Protein AF-0000000080735095 (afdb_homodimer)

pLDDT: mean 97.99, std 1.56, range [88.62, 98.88]

Sequence (198 aa):
MATVVIQYPVGHDFDVDYYVNTHMPLAHKLWGPQGLISGQVIKLGGDSPHQIYSIITWDSLASFQKASVSEEAKEIKADVKNFTTATPTYVIGETVAKAMATVVIQYPVGHDFDVDYYVNTHMPLAHKLWGPQGLISGQVIKLGGDSPHQIYSIITWDSLASFQKASVSEEAKEIKADVKNFTTATPTYVIGETVAKA

InterPro domains:
  IPR009799 EthD domain [PF07110] (11-84)
  IPR009799 EthD domain [TIGR02118] (1-97)
  IPR011008 Dime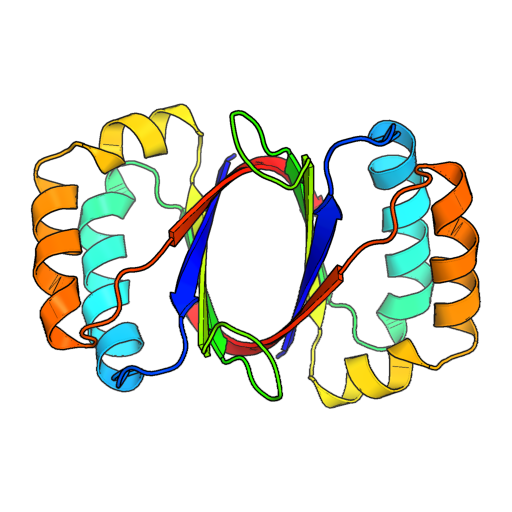ric alpha-beta barrel [SSF54909] (5-96)

Radius of gyration: 16.92 Å; Cα contacts (8 Å, |Δi|>4): 400; chains: 2; bounding box: 31×46×35 Å

Structure (mmCIF, N/CA/C/O backbone):
data_AF-0000000080735095-model_v1
#
loop_
_entity.id
_entity.type
_entity.pdbx_description
1 polymer 'EthD domain-containing protein'
#
loop_
_atom_site.group_PDB
_atom_site.id
_atom_site.type_symbol
_atom_site.label_atom_id
_atom_site.label_alt_id
_atom_site.label_comp_id
_atom_site.label_asym_id
_atom_site.label_entity_id
_atom_site.label_seq_id
_atom_site.pdbx_PDB_ins_code
_atom_site.Cartn_x
_atom_site.Cartn_y
_atom_site.Cartn_z
_atom_site.occupancy
_atom_site.B_iso_or_equiv
_atom_site.auth_seq_id
_atom_site.auth_comp_id
_atom_site.auth_asym_id
_atom_site.auth_atom_id
_atom_site.pdbx_PDB_model_num
ATOM 1 N N . MET A 1 1 ? 11.312 1.347 9.57 1 96.94 1 MET A N 1
ATOM 2 C CA . MET A 1 1 ? 10.594 2.039 8.508 1 96.94 1 MET A CA 1
ATOM 3 C C . MET A 1 1 ? 9.086 1.856 8.656 1 96.94 1 MET A C 1
ATOM 5 O O . MET A 1 1 ? 8.641 0.924 9.328 1 96.94 1 MET A O 1
ATOM 9 N N . ALA A 1 2 ? 8.32 2.879 8.234 1 98.5 2 ALA A N 1
ATOM 10 C CA . ALA A 1 2 ? 6.867 2.803 8.297 1 98.5 2 ALA A CA 1
ATOM 11 C C . ALA A 1 2 ? 6.238 3.143 6.953 1 98.5 2 ALA A C 1
ATOM 13 O O . ALA A 1 2 ? 6.848 3.832 6.133 1 98.5 2 ALA A O 1
ATOM 14 N N . THR A 1 3 ? 5.07 2.574 6.805 1 98.81 3 THR A N 1
ATOM 15 C CA . THR A 1 3 ? 4.289 2.857 5.605 1 98.81 3 THR A CA 1
ATOM 16 C C . THR A 1 3 ? 2.895 3.352 5.977 1 98.81 3 THR A C 1
ATOM 18 O O . THR A 1 3 ? 2.268 2.824 6.898 1 98.81 3 THR A O 1
ATOM 21 N N . VAL A 1 4 ? 2.473 4.367 5.289 1 98.62 4 VAL A N 1
ATOM 22 C CA . VAL A 1 4 ? 1.108 4.875 5.402 1 98.62 4 VAL A CA 1
ATOM 23 C C . VAL A 1 4 ? 0.39 4.73 4.062 1 98.62 4 VAL A C 1
ATOM 25 O O . VAL A 1 4 ? 0.888 5.188 3.033 1 98.62 4 VAL A O 1
ATOM 28 N N . VAL A 1 5 ? -0.73 4.074 4.094 1 98.69 5 VAL A N 1
ATOM 29 C CA . VAL A 1 5 ? -1.604 3.988 2.93 1 98.69 5 VAL A CA 1
ATOM 30 C C . VAL A 1 5 ? -2.789 4.938 3.104 1 98.69 5 VAL A C 1
ATOM 32 O O . VAL A 1 5 ? -3.609 4.758 4.008 1 98.69 5 VAL A O 1
ATOM 3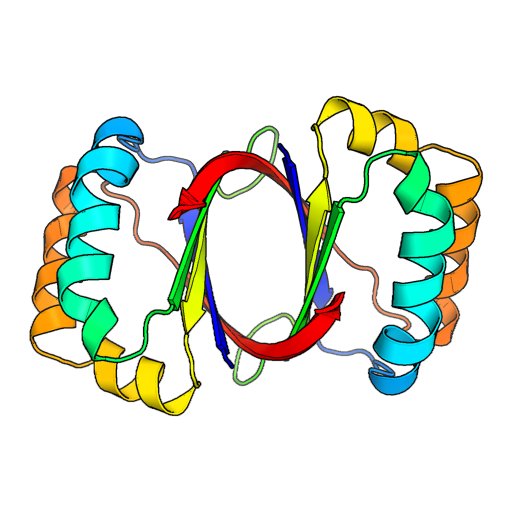5 N N . ILE A 1 6 ? -2.824 5.957 2.27 1 98.69 6 ILE A N 1
ATOM 36 C CA . ILE A 1 6 ? -3.922 6.914 2.26 1 98.69 6 ILE A CA 1
ATOM 37 C C . ILE A 1 6 ? -4.973 6.488 1.237 1 98.69 6 ILE A C 1
ATOM 39 O O . ILE A 1 6 ? -4.66 6.297 0.059 1 98.69 6 ILE A O 1
ATOM 43 N N . GLN A 1 7 ? -6.207 6.371 1.724 1 98.62 7 GLN A N 1
ATOM 44 C CA . GLN A 1 7 ? -7.262 5.801 0.889 1 98.62 7 GLN A CA 1
ATOM 45 C C . GLN A 1 7 ? -8.359 6.824 0.619 1 98.62 7 GLN A C 1
ATOM 47 O O . GLN A 1 7 ? -9 7.312 1.55 1 98.62 7 GLN A O 1
ATOM 52 N N . TYR A 1 8 ? -8.562 7.102 -0.641 1 98.81 8 TYR A N 1
ATOM 53 C CA . TYR A 1 8 ? -9.609 8.039 -1.033 1 98.81 8 TYR A CA 1
ATOM 54 C C . TYR A 1 8 ? -10.82 7.297 -1.593 1 98.81 8 TYR A C 1
ATOM 56 O O . TYR A 1 8 ? -10.703 6.555 -2.57 1 98.81 8 TYR A O 1
ATOM 64 N N . PRO A 1 9 ? -11.984 7.488 -1.029 1 98.44 9 PRO A N 1
ATOM 65 C CA . PRO A 1 9 ? -13.172 6.738 -1.452 1 98.44 9 PRO A CA 1
ATOM 66 C C . PRO A 1 9 ? -13.703 7.195 -2.809 1 98.44 9 PRO A C 1
ATOM 68 O O . PRO A 1 9 ? -13.406 8.305 -3.25 1 98.44 9 PRO A O 1
ATOM 71 N N . VAL A 1 10 ? -14.484 6.32 -3.396 1 97.94 10 VAL A N 1
ATOM 72 C CA . VAL A 1 10 ? -15.242 6.668 -4.598 1 97.94 10 VAL A CA 1
ATOM 73 C C . VAL A 1 10 ? -16.375 7.633 -4.238 1 97.94 10 VAL A C 1
ATOM 75 O O . VAL A 1 10 ? -16.656 7.844 -3.059 1 97.94 10 VAL A O 1
ATOM 78 N N . GLY A 1 11 ? -16.938 8.258 -5.266 1 97.44 11 GLY A N 1
ATOM 79 C CA . GLY A 1 11 ? -18.125 9.07 -5.035 1 97.44 11 GLY A CA 1
ATOM 80 C C . GLY A 1 11 ? -17.844 10.555 -5 1 97.44 11 GLY A C 1
ATOM 81 O O . GLY A 1 11 ? -18.75 11.367 -4.867 1 97.44 11 GLY A O 1
ATOM 82 N N . HIS A 1 12 ? -16.562 10.906 -5.102 1 98 12 HIS A N 1
ATOM 83 C CA . HIS A 1 12 ? -16.125 12.305 -5.117 1 98 12 HIS A CA 1
ATOM 84 C C . HIS A 1 12 ? -15.188 12.578 -6.289 1 98 12 HIS A C 1
ATOM 86 O O . HIS A 1 12 ? -14.5 11.672 -6.766 1 98 12 HIS A O 1
ATOM 92 N N . ASP A 1 13 ? -15.25 13.75 -6.777 1 97.94 13 ASP A N 1
ATOM 93 C CA . ASP A 1 13 ? -14.242 14.125 -7.762 1 97.94 13 ASP A CA 1
ATOM 94 C C . ASP A 1 13 ? -12.836 14.094 -7.152 1 97.94 13 ASP A C 1
ATOM 96 O O . ASP A 1 13 ? -12.672 14.352 -5.957 1 97.94 13 ASP A O 1
ATOM 100 N N . PHE A 1 14 ? -11.891 13.766 -8.008 1 98.62 14 PHE A N 1
ATOM 101 C CA . PHE A 1 14 ? -10.484 13.742 -7.621 1 98.62 14 PHE A CA 1
ATOM 102 C C . PHE A 1 14 ? -9.609 14.273 -8.742 1 98.62 14 PHE A C 1
ATOM 104 O O . PHE A 1 14 ? -9.531 13.68 -9.82 1 98.62 14 PHE A O 1
ATOM 111 N N . ASP A 1 15 ? -8.945 15.367 -8.523 1 98.81 15 ASP A N 1
ATOM 112 C CA . ASP A 1 15 ? -8.039 15.961 -9.5 1 98.81 15 ASP A CA 1
ATOM 113 C C . ASP A 1 15 ? -6.645 15.352 -9.398 1 98.81 15 ASP A C 1
ATOM 115 O O . ASP A 1 15 ? -5.758 15.93 -8.758 1 98.81 15 ASP A O 1
ATOM 119 N N . VAL A 1 16 ? -6.477 14.312 -10.125 1 98.5 16 VAL A N 1
ATOM 120 C CA . VAL A 1 16 ? -5.242 13.539 -10.039 1 98.5 16 VAL A CA 1
ATOM 121 C C . VAL A 1 16 ? -4.062 14.391 -10.5 1 98.5 16 VAL A C 1
ATOM 123 O O . VAL A 1 16 ? -2.971 14.305 -9.93 1 98.5 16 VAL A O 1
ATOM 126 N N . ASP A 1 17 ? -4.266 15.164 -11.523 1 98.62 17 ASP A N 1
ATOM 127 C CA . ASP A 1 17 ? -3.189 16.016 -12.023 1 98.62 17 ASP A CA 1
ATOM 128 C C . ASP A 1 17 ? -2.695 16.969 -10.945 1 98.62 17 ASP A C 1
ATOM 130 O O . ASP A 1 17 ? -1.487 17.109 -10.734 1 98.62 17 ASP A O 1
ATOM 134 N N . TYR A 1 18 ? -3.643 17.625 -10.258 1 98.88 18 TYR A N 1
ATOM 135 C CA . TYR A 1 18 ? -3.27 18.516 -9.164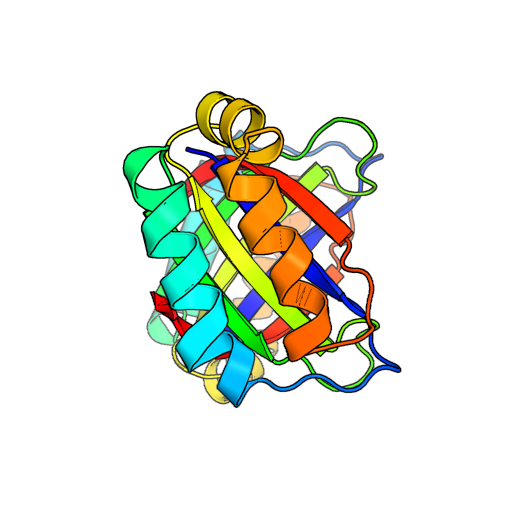 1 98.88 18 TYR A CA 1
ATOM 136 C C . TYR A 1 18 ? -2.564 17.734 -8.055 1 98.88 18 TYR A C 1
ATOM 138 O O . TYR A 1 18 ? -1.566 18.203 -7.5 1 98.88 18 TYR A O 1
ATOM 146 N N . TYR A 1 19 ? -3.078 16.594 -7.727 1 98.88 19 TYR A N 1
ATOM 147 C CA . TYR A 1 19 ? -2.525 15.773 -6.652 1 98.88 19 TYR A CA 1
ATOM 148 C C . TYR A 1 19 ? -1.065 15.438 -6.918 1 98.88 19 TYR A C 1
ATOM 150 O O . TYR A 1 19 ? -0.209 15.617 -6.051 1 98.88 19 TYR A O 1
ATOM 158 N N . VAL A 1 20 ? -0.77 15 -8.133 1 98.62 20 VAL A N 1
ATOM 159 C CA . VAL A 1 20 ? 0.542 14.469 -8.484 1 98.62 20 VAL A CA 1
ATOM 160 C C . VAL A 1 20 ? 1.523 15.625 -8.703 1 98.62 20 VAL A C 1
ATOM 162 O O . VAL A 1 20 ? 2.668 15.562 -8.25 1 98.62 20 VAL A O 1
ATOM 165 N N . ASN A 1 21 ? 1.042 16.625 -9.273 1 98.69 21 ASN A N 1
ATOM 166 C CA . ASN A 1 21 ? 1.978 17.656 -9.727 1 98.69 21 ASN A CA 1
ATOM 167 C C . ASN A 1 21 ? 2.096 18.797 -8.711 1 98.69 21 ASN A C 1
ATOM 169 O O . ASN A 1 21 ? 3.008 19.609 -8.797 1 98.69 21 ASN A O 1
ATOM 173 N N . THR A 1 22 ? 1.22 18.906 -7.727 1 98.81 22 THR A N 1
ATOM 174 C CA . THR A 1 22 ? 1.241 20 -6.77 1 98.81 22 THR A CA 1
ATOM 175 C C . THR A 1 22 ? 1.235 19.469 -5.336 1 98.81 22 THR A C 1
ATOM 177 O O . THR A 1 22 ? 2.125 19.797 -4.547 1 98.81 22 THR A O 1
ATOM 180 N N . HIS A 1 23 ? 0.224 18.641 -4.973 1 98.88 23 HIS A N 1
ATOM 181 C CA . HIS A 1 23 ? 0.06 18.188 -3.598 1 98.88 23 HIS A CA 1
ATOM 182 C C . HIS A 1 23 ? 1.224 17.297 -3.166 1 98.88 23 HIS A C 1
ATOM 184 O O . HIS A 1 23 ? 1.779 17.484 -2.08 1 98.88 23 HIS A O 1
ATOM 190 N N . MET A 1 24 ? 1.561 16.312 -4.012 1 98.62 24 MET A N 1
ATOM 191 C CA . MET A 1 24 ? 2.631 15.375 -3.686 1 98.62 24 MET A CA 1
ATOM 192 C C . MET A 1 24 ? 3.957 16.094 -3.508 1 98.62 24 MET A C 1
ATOM 194 O O . MET A 1 24 ? 4.656 15.898 -2.514 1 98.62 24 MET A O 1
ATOM 198 N N . PRO A 1 25 ? 4.336 17.031 -4.406 1 98.62 25 PRO A N 1
ATOM 199 C CA . PRO A 1 25 ? 5.555 17.812 -4.176 1 98.62 25 PRO A CA 1
ATOM 200 C C . PRO A 1 25 ? 5.477 18.672 -2.914 1 98.62 25 PRO A C 1
ATOM 202 O O . PRO A 1 25 ? 6.48 18.844 -2.215 1 98.62 25 PRO A O 1
ATOM 205 N N . LEU A 1 26 ? 4.324 19.266 -2.568 1 98.75 26 LEU A N 1
ATOM 206 C CA . LEU A 1 26 ? 4.133 20.016 -1.333 1 98.75 26 LEU A CA 1
ATOM 207 C C . LEU A 1 26 ? 4.418 19.141 -0.115 1 98.75 26 LEU A C 1
ATOM 209 O O . LEU A 1 26 ? 5.148 19.562 0.79 1 98.75 26 LEU A O 1
ATOM 213 N N . ALA A 1 27 ? 3.861 17.906 -0.071 1 98.62 27 ALA A N 1
ATOM 214 C CA . ALA A 1 27 ? 4.074 16.969 1.03 1 98.62 27 ALA A CA 1
ATOM 215 C C . ALA A 1 27 ? 5.555 16.641 1.183 1 98.62 27 ALA A C 1
ATOM 217 O O . ALA A 1 27 ? 6.078 16.594 2.299 1 98.62 27 ALA A O 1
ATOM 218 N N . HIS A 1 28 ? 6.223 16.406 0.078 1 98.62 28 HIS A N 1
ATOM 219 C CA . HIS A 1 28 ? 7.637 16.047 0.128 1 98.62 28 HIS A CA 1
ATOM 220 C C . HIS A 1 28 ? 8.477 17.2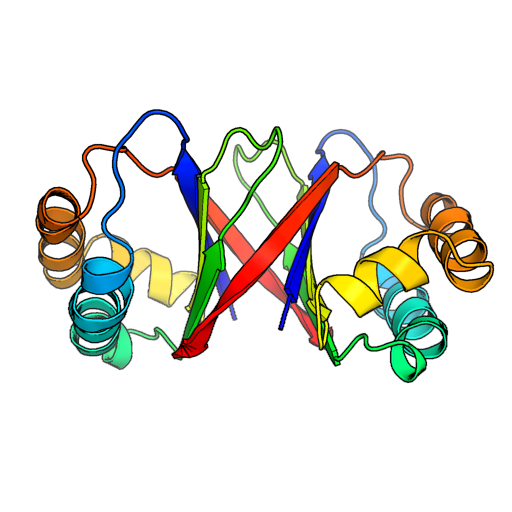19 0.633 1 98.62 28 HIS A C 1
ATOM 222 O O . HIS A 1 28 ? 9.445 17.016 1.368 1 98.62 28 HIS A O 1
ATOM 228 N N . LYS A 1 29 ? 8.141 18.406 0.169 1 98.62 29 LYS A N 1
ATOM 229 C CA . LYS A 1 29 ? 8.852 19.594 0.625 1 98.62 29 LYS A CA 1
ATOM 230 C C . LYS A 1 29 ? 8.75 19.766 2.139 1 98.62 29 LYS A C 1
ATOM 232 O O . LYS A 1 29 ? 9.75 20 2.814 1 98.62 29 LYS A O 1
ATOM 237 N N . LEU A 1 30 ? 7.598 19.562 2.725 1 98.69 30 LEU A N 1
ATOM 238 C CA . LEU A 1 30 ? 7.324 19.875 4.121 1 98.69 30 LEU A CA 1
ATOM 239 C C . LEU A 1 30 ? 7.633 18.688 5.023 1 98.69 30 LEU A C 1
ATOM 241 O O . LEU A 1 30 ? 8.125 18.859 6.141 1 98.69 30 LEU A O 1
ATOM 245 N N . TRP A 1 31 ? 7.363 17.484 4.543 1 98.81 31 TRP A N 1
ATOM 246 C CA . TRP A 1 31 ? 7.5 16.297 5.379 1 98.81 31 TRP A CA 1
ATOM 247 C C . TRP A 1 31 ? 8.82 15.586 5.105 1 98.81 31 TRP A C 1
ATOM 249 O O . TRP A 1 31 ? 9.258 14.742 5.895 1 98.81 31 TRP A O 1
ATOM 259 N N . GLY A 1 32 ? 9.43 15.914 4.004 1 98.62 32 GLY A N 1
ATOM 260 C CA . GLY A 1 32 ? 10.727 15.328 3.715 1 98.62 32 GLY A CA 1
ATOM 261 C C . GLY A 1 32 ? 11.703 15.453 4.863 1 98.62 32 GLY A C 1
ATOM 262 O O . GLY A 1 32 ? 12.227 14.453 5.359 1 98.62 32 GLY A O 1
ATOM 263 N N . PRO A 1 33 ? 11.992 16.656 5.293 1 98.56 33 PRO A N 1
ATOM 264 C CA . PRO A 1 33 ? 12.938 16.859 6.398 1 98.56 33 PRO A CA 1
ATOM 265 C C . PRO A 1 33 ? 12.492 16.156 7.684 1 98.56 33 PRO A C 1
ATOM 267 O O . PRO A 1 33 ? 13.281 16.031 8.617 1 98.56 33 PRO A O 1
ATOM 270 N N . GLN A 1 34 ? 11.273 15.75 7.734 1 98.62 34 GLN A N 1
ATOM 271 C CA . GLN A 1 34 ? 10.734 15.133 8.945 1 98.62 34 GLN A CA 1
ATOM 272 C C . GLN A 1 34 ? 10.734 13.609 8.836 1 98.62 34 GLN A C 1
ATOM 274 O O . GLN A 1 34 ? 10.32 12.914 9.766 1 98.62 34 GLN A O 1
ATOM 279 N N . GLY A 1 35 ? 11.102 13.086 7.676 1 98.75 35 GLY A N 1
ATOM 280 C CA . GLY A 1 35 ? 11.289 11.648 7.625 1 98.75 35 GLY A CA 1
ATOM 281 C C . GLY A 1 35 ? 10.531 10.984 6.492 1 98.75 35 GLY A C 1
ATOM 282 O O . GLY A 1 35 ? 10.602 9.766 6.316 1 98.75 35 GLY A O 1
ATOM 283 N N . LEU A 1 36 ? 9.742 11.742 5.715 1 98.81 36 LEU A N 1
ATOM 284 C CA . LEU A 1 36 ? 9.117 11.172 4.527 1 98.81 36 LEU A CA 1
ATOM 285 C C . LEU A 1 36 ? 10.164 10.766 3.5 1 98.81 36 LEU A C 1
ATOM 287 O O . LEU A 1 36 ? 10.992 11.586 3.094 1 98.81 36 LEU A O 1
ATOM 291 N N . ILE A 1 37 ? 10.102 9.539 3.061 1 98.69 37 ILE A N 1
ATOM 292 C CA . ILE A 1 37 ? 11.148 9 2.195 1 98.69 37 ILE A CA 1
ATOM 293 C C . ILE A 1 37 ? 10.641 8.93 0.757 1 98.69 37 ILE A C 1
ATOM 295 O O . ILE A 1 37 ? 11.32 9.367 -0.171 1 98.69 37 ILE A O 1
ATOM 299 N N . SER A 1 38 ? 9.469 8.344 0.557 1 98.44 38 SER A N 1
ATOM 300 C CA . SER A 1 38 ? 8.961 8.148 -0.797 1 98.44 38 SER A CA 1
ATOM 301 C C . SER A 1 38 ? 7.441 8.031 -0.807 1 98.44 38 SER A C 1
ATOM 303 O O . SER A 1 38 ? 6.816 7.922 0.249 1 98.44 38 SER A O 1
ATOM 305 N N . GLY A 1 39 ? 6.875 8.102 -2.008 1 98.19 39 GLY A N 1
ATOM 306 C CA . GLY A 1 39 ? 5.445 7.938 -2.23 1 98.19 39 GLY A CA 1
ATOM 307 C C . GLY A 1 39 ? 5.117 7.395 -3.609 1 98.19 39 GLY A C 1
ATOM 308 O O . GLY A 1 39 ? 5.91 7.539 -4.543 1 98.19 39 GLY A O 1
ATOM 309 N N . GLN A 1 40 ? 4.008 6.766 -3.686 1 98.56 40 GLN A N 1
ATOM 310 C CA . GLN A 1 40 ? 3.434 6.375 -4.969 1 98.56 40 GLN A CA 1
ATOM 311 C C . GLN A 1 40 ? 1.916 6.531 -4.961 1 98.56 40 GLN A C 1
ATOM 313 O O . GLN A 1 40 ? 1.288 6.488 -3.9 1 98.56 40 GLN A O 1
ATOM 318 N N . VAL A 1 41 ? 1.361 6.734 -6.137 1 98.81 41 VAL A N 1
ATOM 319 C CA . VAL A 1 41 ? -0.076 6.895 -6.328 1 98.81 41 VAL A CA 1
ATOM 320 C C . VAL A 1 41 ? -0.604 5.797 -7.25 1 98.81 41 VAL A C 1
ATOM 322 O O . VAL A 1 41 ? -0.081 5.594 -8.344 1 98.81 41 VAL A O 1
ATOM 325 N N . ILE A 1 42 ? -1.601 5.121 -6.754 1 98.69 42 ILE A N 1
ATOM 326 C CA . ILE A 1 42 ? -2.213 4.113 -7.613 1 98.69 42 ILE A CA 1
ATOM 327 C C . ILE A 1 42 ? -3.684 4.453 -7.836 1 98.69 42 ILE A C 1
ATOM 329 O O . ILE A 1 42 ? -4.379 4.879 -6.914 1 98.69 42 ILE A O 1
ATOM 333 N N . LYS A 1 43 ? -4.098 4.367 -9.141 1 98.5 43 LYS A N 1
ATOM 334 C CA . LYS A 1 43 ? -5.508 4.484 -9.508 1 98.5 43 LYS A CA 1
ATOM 335 C C . LYS A 1 43 ? -6.191 3.123 -9.508 1 98.5 43 LYS A C 1
ATOM 337 O O . LYS A 1 43 ? -5.688 2.166 -10.094 1 98.5 43 LYS A O 1
ATOM 342 N N . LEU A 1 44 ? -7.289 3.178 -8.773 1 97.88 44 LEU A N 1
ATOM 343 C CA . LEU A 1 44 ? -8.047 1.938 -8.656 1 97.88 44 LEU A CA 1
ATOM 344 C C . LEU A 1 44 ? -9.234 1.936 -9.617 1 97.88 44 LEU A C 1
ATOM 346 O O . LEU A 1 44 ? -9.539 2.959 -10.234 1 97.88 44 LEU A O 1
ATOM 350 N N . GLY A 1 45 ? -9.859 0.803 -9.805 1 89.62 45 GLY A N 1
ATOM 351 C CA . GLY A 1 45 ? -10.984 0.669 -10.727 1 89.62 45 GLY A CA 1
ATOM 352 C C . GLY A 1 45 ? -11.914 -0.47 -10.359 1 89.62 45 GLY A C 1
ATOM 353 O O . GLY A 1 45 ? -11.859 -0.996 -9.25 1 89.62 45 GLY A O 1
ATOM 354 N N . GLY A 1 46 ? -12.766 -0.542 -11.266 1 88.62 46 GLY A N 1
ATOM 355 C CA . GLY A 1 46 ? -13.727 -1.616 -11.062 1 88.62 46 GLY A CA 1
ATOM 356 C C . GLY A 1 46 ? -14.688 -1.355 -9.922 1 88.62 46 GLY A C 1
ATOM 357 O O . GLY A 1 46 ? -15.266 -0.271 -9.828 1 88.62 46 GLY A O 1
ATOM 358 N N . ASP A 1 47 ? -14.789 -2.455 -9 1 92.19 47 ASP A N 1
ATOM 359 C CA . ASP A 1 47 ? -15.781 -2.379 -7.926 1 92.19 47 ASP A CA 1
ATOM 360 C C . ASP A 1 47 ? -15.133 -1.914 -6.621 1 92.19 47 ASP A C 1
ATOM 362 O O . ASP A 1 47 ? -15.75 -1.994 -5.555 1 92.19 47 ASP A O 1
ATOM 366 N N . SER A 1 48 ? -13.969 -1.456 -6.711 1 95.56 48 SER A N 1
ATOM 367 C CA . SER A 1 48 ? -13.297 -0.982 -5.504 1 95.56 48 SER A CA 1
ATOM 368 C C . SER A 1 48 ? -14.078 0.152 -4.848 1 95.56 48 SER A C 1
ATOM 370 O O . SER A 1 48 ? -14.555 1.06 -5.527 1 95.56 48 SER A O 1
ATOM 372 N N . PRO A 1 49 ? -14.148 0.121 -3.473 1 97.56 49 PRO A N 1
ATOM 373 C CA . PRO A 1 49 ? -14.781 1.246 -2.781 1 97.56 49 PRO A CA 1
ATOM 374 C C . PRO A 1 49 ? -13.898 2.492 -2.75 1 97.56 49 PRO A C 1
ATOM 376 O O . PRO A 1 49 ? -14.336 3.551 -2.289 1 97.56 49 PRO A O 1
ATOM 379 N N . HIS A 1 50 ? -12.719 2.391 -3.215 1 98.62 50 HIS A N 1
ATOM 380 C CA . HIS A 1 50 ? -11.797 3.516 -3.287 1 98.62 50 HIS A CA 1
ATOM 381 C C . HIS A 1 50 ? -11.383 3.793 -4.727 1 98.62 50 HIS A C 1
ATOM 383 O O . HIS A 1 50 ? -11.453 2.908 -5.582 1 98.62 50 HIS A O 1
ATOM 389 N N . GLN A 1 51 ? -11 5.016 -4.945 1 98.44 51 GLN A N 1
ATOM 390 C CA . GLN A 1 51 ? -10.594 5.395 -6.297 1 98.44 51 GLN A CA 1
ATOM 391 C C . GLN A 1 51 ? -9.086 5.605 -6.379 1 98.44 51 GLN A C 1
ATOM 393 O O . GLN A 1 51 ? -8.484 5.41 -7.438 1 98.44 51 GLN A O 1
ATOM 398 N N . ILE A 1 52 ? -8.469 5.992 -5.25 1 98.69 52 ILE A N 1
ATOM 399 C CA . ILE A 1 52 ? -7.043 6.285 -5.211 1 98.69 52 ILE A CA 1
ATOM 400 C C . ILE A 1 52 ? -6.449 5.797 -3.891 1 98.69 52 ILE A C 1
ATOM 402 O O . ILE A 1 52 ? -7.051 5.977 -2.828 1 98.69 52 ILE A O 1
ATOM 406 N N . TYR A 1 53 ? -5.344 5.133 -3.992 1 98.88 53 TYR A N 1
ATOM 407 C CA . TYR A 1 53 ? -4.434 4.984 -2.861 1 98.88 53 TYR A CA 1
ATOM 408 C C . TYR A 1 53 ? -3.166 5.805 -3.068 1 98.88 53 TYR A C 1
ATOM 410 O O . TYR A 1 53 ? -2.617 5.84 -4.172 1 98.88 53 TYR A O 1
ATOM 418 N N . SER A 1 54 ? -2.775 6.457 -2.07 1 98.88 54 SER A N 1
ATOM 419 C CA . SER A 1 54 ? -1.423 6.988 -1.951 1 98.88 54 SER A CA 1
ATOM 420 C C . SER A 1 54 ? -0.624 6.238 -0.893 1 98.88 54 SER A C 1
ATOM 422 O O . SER A 1 54 ? -1.033 6.168 0.268 1 98.88 54 SER A O 1
ATOM 424 N N . ILE A 1 55 ? 0.438 5.668 -1.294 1 98.81 55 ILE A N 1
ATOM 425 C CA . ILE A 1 55 ? 1.281 4.867 -0.414 1 98.81 55 ILE A CA 1
ATOM 426 C C . ILE A 1 55 ? 2.596 5.598 -0.15 1 98.81 55 ILE A C 1
ATOM 428 O O . ILE A 1 55 ? 3.408 5.777 -1.061 1 98.81 55 ILE A O 1
ATOM 432 N N . ILE A 1 56 ? 2.807 5.996 1.09 1 98.88 56 ILE A N 1
ATOM 433 C CA . ILE A 1 56 ? 3.986 6.801 1.38 1 98.88 56 ILE A CA 1
ATOM 434 C C . ILE A 1 56 ? 4.832 6.113 2.447 1 98.88 56 ILE A C 1
ATOM 436 O O . ILE A 1 56 ? 4.297 5.516 3.385 1 98.88 56 ILE A O 1
ATOM 440 N N . THR A 1 57 ? 6.125 6.188 2.322 1 98.75 57 THR A N 1
ATOM 441 C CA . THR A 1 57 ? 7.105 5.523 3.174 1 98.75 57 THR A CA 1
ATOM 442 C C . THR A 1 57 ? 7.816 6.531 4.07 1 98.75 57 THR A C 1
ATOM 444 O O . THR A 1 57 ? 8.25 7.586 3.604 1 98.75 57 THR A O 1
ATOM 447 N N . TRP A 1 58 ? 7.949 6.184 5.293 1 98.75 58 TRP A N 1
ATOM 448 C CA . TRP A 1 58 ? 8.602 6.996 6.312 1 98.75 58 TRP A CA 1
ATOM 449 C C . TRP A 1 58 ? 9.797 6.258 6.91 1 98.75 58 TRP A C 1
ATOM 451 O O . TRP A 1 58 ? 9.82 5.023 6.934 1 98.75 58 TRP A O 1
ATOM 461 N N . ASP A 1 59 ? 10.711 7 7.398 1 98.69 59 ASP A N 1
ATOM 462 C CA . ASP A 1 59 ? 11.898 6.363 7.973 1 98.69 59 ASP A CA 1
ATOM 463 C C . ASP A 1 59 ? 11.547 5.633 9.266 1 98.69 59 ASP A C 1
ATOM 465 O O . ASP A 1 59 ? 12.242 4.691 9.656 1 98.69 59 ASP A O 1
ATOM 469 N N . SER A 1 60 ? 10.531 6.145 9.984 1 98.25 60 SER A N 1
ATOM 470 C CA . SER A 1 60 ? 10.07 5.469 11.188 1 98.25 60 SER A CA 1
ATOM 471 C C . SER A 1 60 ? 8.617 5.812 11.492 1 98.25 60 SER A C 1
ATOM 473 O O . SER A 1 60 ? 8.094 6.816 11.008 1 98.25 60 SER A O 1
ATOM 475 N N . LEU A 1 61 ? 8.055 4.914 12.328 1 97.12 61 LEU A N 1
ATOM 476 C CA . LEU A 1 61 ? 6.703 5.199 12.797 1 97.12 61 LEU A CA 1
ATOM 477 C C . LEU A 1 61 ? 6.688 6.445 13.672 1 97.12 61 LEU A C 1
ATOM 479 O O . LEU A 1 61 ? 5.754 7.246 13.602 1 97.12 61 LEU A O 1
ATOM 483 N N . ALA A 1 62 ? 7.68 6.641 14.484 1 98 62 ALA A N 1
ATOM 484 C CA . ALA A 1 62 ? 7.781 7.797 15.367 1 98 62 ALA A CA 1
ATOM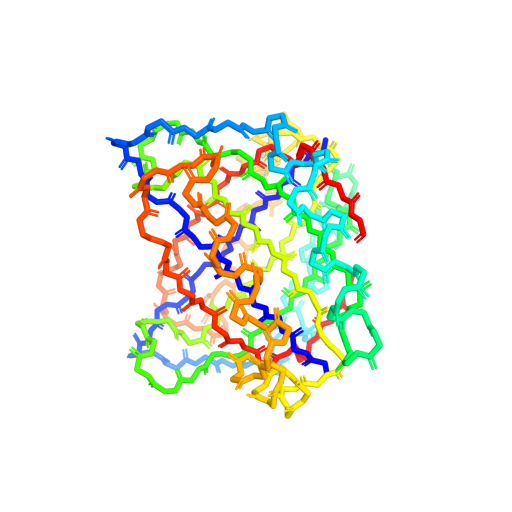 485 C C . ALA A 1 62 ? 7.848 9.094 14.57 1 98 62 ALA A C 1
ATOM 487 O O . ALA A 1 62 ? 7.203 10.086 14.93 1 98 62 ALA A O 1
ATOM 488 N N . SER A 1 63 ? 8.625 9.117 13.5 1 98.5 63 SER A N 1
ATOM 489 C CA . SER A 1 63 ? 8.711 10.297 12.641 1 98.5 63 SER A CA 1
ATOM 490 C C . SER A 1 63 ? 7.348 10.664 12.07 1 98.5 63 SER A C 1
ATOM 492 O O . SER A 1 63 ? 6.969 11.836 12.055 1 98.5 63 SER A O 1
ATOM 494 N N . PHE A 1 64 ? 6.641 9.688 11.602 1 98.44 64 PHE A N 1
ATOM 495 C CA . PHE A 1 64 ? 5.316 9.953 11.055 1 98.44 64 PHE A CA 1
ATOM 496 C C . PHE A 1 64 ? 4.391 10.523 12.133 1 98.44 64 PHE A C 1
ATOM 498 O O . PHE A 1 64 ? 3.674 11.492 11.891 1 98.44 64 PHE A O 1
ATOM 505 N N . GLN A 1 65 ? 4.395 9.859 13.25 1 97.38 65 GLN A N 1
ATOM 506 C CA . GLN A 1 65 ? 3.506 10.281 14.328 1 97.38 65 GLN A CA 1
ATOM 507 C C . GLN A 1 65 ? 3.773 11.734 14.719 1 97.38 65 GLN A C 1
ATOM 509 O O . GLN A 1 65 ? 2.838 12.508 14.93 1 97.38 65 GLN A O 1
ATOM 514 N N . LYS A 1 66 ? 4.992 12.117 14.82 1 98.25 66 LYS A N 1
ATOM 515 C CA . LYS A 1 66 ? 5.359 13.5 15.141 1 98.25 66 LYS A CA 1
ATOM 516 C C . LYS A 1 66 ? 4.957 14.453 14.023 1 98.25 66 LYS A C 1
ATOM 518 O O . LYS A 1 66 ? 4.375 15.508 14.273 1 98.25 66 LYS A O 1
ATOM 523 N N . ALA A 1 67 ? 5.25 14.031 12.797 1 98.44 67 ALA A N 1
ATOM 524 C CA . ALA A 1 67 ? 5.008 14.883 11.641 1 98.44 67 ALA A CA 1
ATOM 525 C C . ALA A 1 67 ? 3.514 15.094 11.414 1 98.44 67 ALA A C 1
ATOM 527 O O . ALA A 1 67 ? 3.092 16.156 10.953 1 98.44 67 ALA A O 1
ATOM 528 N N . SER A 1 68 ? 2.721 14.109 11.719 1 97.44 68 SER A N 1
ATOM 529 C CA . SER A 1 68 ? 1.299 14.117 11.391 1 97.44 68 SER A CA 1
ATOM 530 C C . SER A 1 68 ? 0.539 15.125 12.242 1 97.44 68 SER A C 1
ATOM 532 O O . SER A 1 68 ? -0.605 15.469 11.93 1 97.44 68 SER A O 1
ATOM 534 N N . VAL A 1 69 ? 1.136 15.672 13.297 1 96.5 69 VAL A N 1
ATOM 535 C CA . VAL A 1 69 ? 0.472 16.656 14.148 1 96.5 69 VAL A CA 1
ATOM 536 C C . VAL A 1 69 ? 1.232 17.969 14.102 1 96.5 69 VAL A C 1
ATOM 538 O O . VAL A 1 69 ? 0.992 18.859 14.922 1 96.5 69 VAL A O 1
ATOM 541 N N . SER A 1 70 ? 2.158 18.141 13.242 1 97.56 70 SER A N 1
ATOM 542 C CA . SER A 1 70 ? 2.969 19.344 13.102 1 97.56 70 SER A CA 1
ATOM 543 C C . SER A 1 70 ? 2.205 20.438 12.367 1 97.56 70 SER A C 1
ATOM 545 O O . SER A 1 70 ? 1.134 20.188 11.812 1 97.56 70 SER A O 1
ATOM 547 N N . GLU A 1 71 ? 2.76 21.656 12.391 1 97.25 71 GLU A N 1
ATOM 548 C CA . GLU A 1 71 ? 2.213 22.766 11.602 1 97.25 71 GLU A CA 1
ATOM 549 C C . GLU A 1 71 ? 2.26 22.453 10.109 1 97.25 71 GLU A C 1
ATOM 551 O O . GLU A 1 71 ? 1.352 22.812 9.367 1 97.25 71 GLU A O 1
ATOM 556 N N . GLU A 1 72 ? 3.383 21.766 9.688 1 98.06 72 GLU A N 1
ATOM 557 C CA . GLU A 1 72 ? 3.506 21.344 8.297 1 98.06 72 GLU A CA 1
ATOM 558 C C . GLU A 1 72 ? 2.35 20.438 7.891 1 98.06 72 GLU A C 1
ATOM 560 O O . GLU A 1 72 ? 1.839 20.531 6.773 1 98.06 72 GLU A O 1
ATOM 565 N N . ALA A 1 73 ? 1.942 19.562 8.773 1 97.94 73 ALA A N 1
ATOM 566 C CA . ALA A 1 73 ? 0.833 18.656 8.492 1 97.94 73 ALA A CA 1
ATOM 567 C C . ALA A 1 73 ? -0.466 19.422 8.273 1 97.94 73 ALA A C 1
ATOM 569 O O . ALA A 1 73 ? -1.276 19.062 7.418 1 97.94 73 ALA A O 1
ATOM 570 N N . LYS A 1 74 ? -0.664 20.453 9.094 1 98.06 74 LYS A N 1
ATOM 571 C CA . LYS A 1 74 ? -1.859 21.266 8.938 1 98.06 74 LYS A CA 1
ATOM 572 C C . LYS A 1 74 ? -1.925 21.891 7.543 1 98.06 74 LYS A C 1
ATOM 574 O O . LYS A 1 74 ? -2.992 21.938 6.93 1 98.06 74 LYS A O 1
ATOM 579 N N . GLU A 1 75 ? -0.797 22.359 7.102 1 98.25 75 GLU A N 1
ATOM 580 C CA . GLU A 1 75 ? -0.723 22.953 5.766 1 98.25 75 GLU A CA 1
ATOM 581 C C . GLU A 1 75 ? -1.039 21.922 4.691 1 98.25 75 GLU A C 1
ATOM 583 O O . GLU A 1 75 ? -1.781 22.203 3.748 1 98.25 75 GLU A O 1
ATOM 588 N N . ILE A 1 76 ? -0.491 20.719 4.773 1 98.38 76 ILE A N 1
ATOM 589 C CA . ILE A 1 76 ? -0.705 19.656 3.803 1 98.38 76 ILE A CA 1
ATOM 590 C C . ILE A 1 76 ? -2.174 19.234 3.805 1 98.38 76 ILE A C 1
ATOM 592 O O . ILE A 1 76 ? -2.783 19.078 2.744 1 98.38 76 ILE A O 1
ATOM 596 N N . LYS A 1 77 ? -2.727 19.094 4.957 1 97.5 77 LYS A N 1
ATOM 597 C CA . LYS A 1 77 ? -4.121 18.688 5.086 1 97.5 77 LYS A CA 1
ATOM 598 C C . LYS A 1 77 ? -5.066 19.766 4.555 1 97.5 77 LYS A C 1
ATOM 600 O O . LYS A 1 77 ? -6.098 19.453 3.961 1 97.5 77 LYS A O 1
ATOM 605 N N . ALA A 1 78 ? -4.723 21.031 4.797 1 97.88 78 ALA A N 1
ATOM 606 C CA . ALA A 1 78 ? -5.539 22.141 4.312 1 97.88 78 ALA A CA 1
ATOM 607 C C . ALA A 1 78 ? -5.555 22.188 2.787 1 97.88 78 ALA A C 1
ATOM 609 O O . ALA A 1 78 ? -6.434 22.797 2.188 1 97.88 78 ALA A O 1
ATOM 610 N N . ASP A 1 79 ? -4.594 21.516 2.162 1 98.62 79 ASP A N 1
ATOM 611 C CA . ASP A 1 79 ? -4.453 21.516 0.71 1 98.62 79 ASP A CA 1
ATOM 612 C C . ASP A 1 79 ? -5.398 20.5 0.067 1 98.62 79 ASP A C 1
ATOM 614 O O . ASP A 1 79 ? -5.617 20.531 -1.146 1 98.62 79 ASP A O 1
ATOM 618 N N . VAL A 1 80 ? -6.031 19.609 0.858 1 98.56 80 VAL A N 1
ATOM 619 C CA . VAL A 1 80 ? -6.84 18.5 0.356 1 98.56 80 VAL A CA 1
ATOM 620 C C . VAL A 1 80 ? -8.047 19.031 -0.406 1 98.56 80 VAL A C 1
ATOM 622 O O . VAL A 1 80 ? -8.43 18.484 -1.44 1 98.56 80 VAL A O 1
ATOM 625 N N . LYS A 1 81 ? -8.562 20.125 -0.037 1 98.38 81 LYS A N 1
ATOM 626 C CA . LYS A 1 81 ? -9.766 20.703 -0.632 1 98.38 81 LYS A CA 1
ATOM 627 C C . LYS A 1 81 ? -9.508 21.125 -2.072 1 98.38 81 LYS A C 1
ATOM 629 O O . LYS A 1 81 ? -10.453 21.375 -2.828 1 98.38 81 LYS A O 1
ATOM 634 N N . ASN A 1 82 ? -8.258 21.281 -2.447 1 98.75 82 ASN A N 1
ATOM 635 C CA . ASN A 1 82 ? -7.906 21.766 -3.779 1 98.75 82 ASN A CA 1
ATOM 636 C C . ASN A 1 82 ? -7.988 20.656 -4.816 1 98.75 82 ASN A C 1
ATOM 638 O O . ASN A 1 82 ? -7.977 20.906 -6.02 1 98.75 82 ASN A O 1
ATOM 642 N N . PHE A 1 83 ? -8.133 19.344 -4.379 1 98.88 83 PHE A N 1
ATOM 643 C CA . PHE A 1 83 ? -8.133 18.312 -5.402 1 98.88 83 PHE A CA 1
ATOM 644 C C . PHE A 1 83 ? -9.258 17.312 -5.164 1 98.88 83 PHE A C 1
ATOM 646 O O . PHE A 1 83 ? -9.578 16.5 -6.039 1 98.88 83 PHE A O 1
ATOM 653 N N . THR A 1 84 ? -9.891 17.344 -4.031 1 98.81 84 THR A N 1
ATOM 654 C CA . THR A 1 84 ? -11 16.422 -3.795 1 98.81 84 THR A CA 1
ATOM 655 C C . THR A 1 84 ? -11.852 16.906 -2.621 1 98.81 84 THR A C 1
ATOM 657 O O . THR A 1 84 ? -11.383 17.672 -1.774 1 98.81 84 THR A O 1
ATOM 660 N N . THR A 1 85 ? -13.07 16.5 -2.545 1 98.44 85 THR A N 1
ATOM 661 C CA . THR A 1 85 ? -13.938 16.719 -1.395 1 98.44 85 THR A CA 1
ATOM 662 C C . THR A 1 85 ? -13.992 15.461 -0.519 1 98.44 85 THR A C 1
ATOM 664 O O . THR A 1 85 ? -14.617 15.469 0.545 1 98.44 85 THR A O 1
ATOM 667 N N . ALA A 1 86 ? -13.367 14.391 -1.014 1 98.25 86 ALA A N 1
ATOM 668 C CA . ALA A 1 86 ? -13.359 13.141 -0.254 1 98.25 86 ALA A CA 1
ATOM 669 C C . ALA A 1 86 ? -12.562 13.289 1.039 1 98.25 86 ALA A C 1
ATOM 671 O O . ALA A 1 86 ? -11.555 14 1.074 1 98.25 86 ALA A O 1
ATOM 672 N N . THR A 1 87 ? -13.039 12.664 2.066 1 97.38 87 THR A N 1
ATOM 673 C CA . THR A 1 87 ? -12.242 12.492 3.279 1 97.38 87 THR A CA 1
ATOM 674 C C . THR A 1 87 ? -11.461 11.18 3.23 1 97.38 87 THR A C 1
ATOM 676 O O . THR A 1 87 ? -12.047 10.102 3.195 1 97.38 87 THR A O 1
ATOM 679 N N . PRO A 1 88 ? -10.172 11.266 3.211 1 97.88 88 PRO A N 1
ATOM 680 C CA . PRO A 1 88 ? -9.406 10.023 3.141 1 97.88 88 PRO A CA 1
ATOM 681 C C . PRO A 1 88 ? -9.367 9.273 4.473 1 97.88 88 PRO A C 1
ATOM 683 O O . PRO A 1 88 ? -9.633 9.867 5.523 1 97.88 88 PRO A O 1
ATOM 686 N N . THR A 1 89 ? -9.094 7.973 4.406 1 96.75 89 THR A N 1
ATOM 687 C CA . THR A 1 89 ? -8.742 7.152 5.559 1 96.75 89 THR A CA 1
ATOM 688 C C . THR A 1 89 ? -7.27 6.746 5.5 1 96.75 89 THR A C 1
ATOM 690 O O . THR A 1 89 ? -6.645 6.801 4.438 1 96.75 89 THR A O 1
ATOM 693 N N . TYR A 1 90 ? -6.746 6.434 6.648 1 96.94 90 TYR A N 1
ATOM 694 C CA . TYR A 1 90 ? -5.32 6.145 6.758 1 96.94 90 TYR A CA 1
ATOM 695 C C . TYR A 1 90 ? -5.086 4.762 7.348 1 96.94 90 TYR A C 1
ATOM 697 O O . TYR A 1 90 ? -5.699 4.398 8.359 1 96.94 90 TYR A O 1
ATOM 705 N N . VAL A 1 91 ? -4.281 4.004 6.699 1 97.88 91 VAL A N 1
ATOM 706 C CA . VAL A 1 91 ? -3.764 2.744 7.227 1 97.88 91 VAL A CA 1
ATOM 707 C C . VAL A 1 91 ? -2.27 2.879 7.508 1 97.88 91 VAL A C 1
ATOM 709 O O . VAL A 1 91 ? -1.484 3.182 6.605 1 97.88 91 VAL A O 1
ATOM 712 N N . ILE A 1 92 ? -1.913 2.625 8.734 1 98 92 ILE A N 1
ATOM 713 C CA . ILE A 1 92 ? -0.54 2.867 9.164 1 98 92 ILE A CA 1
ATOM 714 C C . ILE A 1 92 ? 0.088 1.561 9.648 1 98 92 ILE A C 1
ATOM 716 O O . ILE A 1 92 ? -0.528 0.813 10.406 1 98 92 ILE A O 1
ATOM 720 N N . GLY A 1 93 ? 1.328 1.328 9.141 1 98.12 93 GLY A N 1
ATOM 721 C CA . GLY A 1 93 ? 1.976 0.104 9.578 1 98.12 93 GLY A CA 1
ATOM 722 C C . GLY A 1 93 ? 3.488 0.207 9.617 1 98.12 93 GLY A C 1
ATOM 723 O O . GLY A 1 93 ? 4.074 1.047 8.93 1 98.12 93 GLY A O 1
ATOM 724 N N . GLU A 1 94 ? 4.109 -0.656 10.477 1 98.12 94 GLU A N 1
ATOM 725 C CA . GLU A 1 94 ? 5.555 -0.845 10.453 1 98.12 94 GLU A CA 1
ATOM 726 C C . GLU A 1 94 ? 5.977 -1.761 9.305 1 98.12 94 GLU A C 1
ATOM 728 O O . GLU A 1 94 ? 5.422 -2.848 9.141 1 98.12 94 GLU A O 1
ATOM 733 N N . THR A 1 95 ? 6.91 -1.262 8.5 1 98.38 95 THR A N 1
ATOM 734 C CA . THR A 1 95 ? 7.445 -2.105 7.434 1 98.38 95 THR A CA 1
ATOM 735 C C . THR A 1 95 ? 8.406 -3.148 8 1 98.38 95 THR A C 1
ATOM 737 O O . THR A 1 95 ? 9.453 -2.803 8.555 1 98.38 95 THR A O 1
ATOM 740 N N . VAL A 1 96 ? 8.133 -4.414 7.754 1 97.88 96 VAL A N 1
ATOM 741 C CA . VAL A 1 96 ? 8.898 -5.43 8.469 1 97.88 96 VAL A CA 1
ATOM 742 C C . VAL A 1 96 ? 9.703 -6.258 7.469 1 97.88 96 VAL A C 1
ATOM 744 O O . VAL A 1 96 ? 10.555 -7.059 7.867 1 97.88 96 VAL A O 1
ATOM 747 N N . ALA A 1 97 ? 9.422 -6.156 6.211 1 98.25 97 ALA A N 1
ATOM 748 C CA . ALA A 1 97 ? 10.195 -6.836 5.172 1 98.25 97 ALA A CA 1
ATOM 749 C C . ALA A 1 97 ? 10.047 -6.129 3.826 1 98.25 97 ALA A C 1
ATOM 751 O O . ALA A 1 97 ? 9.016 -5.504 3.559 1 98.25 97 ALA A O 1
ATOM 752 N N . LYS A 1 98 ? 11.094 -6.254 3.035 1 97.12 98 LYS A N 1
ATOM 753 C CA . LYS A 1 98 ? 11.102 -5.824 1.642 1 97.12 98 LYS A CA 1
ATOM 754 C C . LYS A 1 98 ? 11.805 -6.844 0.755 1 97.12 98 LYS A C 1
ATOM 756 O O . LYS A 1 98 ? 12.734 -7.523 1.198 1 97.12 98 LYS A O 1
ATOM 761 N N . ALA A 1 99 ? 11.305 -6.941 -0.433 1 95 99 ALA A N 1
ATOM 762 C CA . ALA A 1 99 ? 11.961 -7.828 -1.395 1 95 99 ALA A CA 1
ATOM 763 C C . ALA A 1 99 ? 11.836 -7.281 -2.814 1 95 99 ALA A C 1
ATOM 765 O O . ALA A 1 99 ? 10.906 -6.527 -3.117 1 95 99 ALA A O 1
ATOM 766 N N . MET B 1 1 ? 3.184 0.404 -14.867 1 96.88 1 MET B N 1
ATOM 767 C CA . MET B 1 1 ? 3.418 -0.352 -13.641 1 96.88 1 MET B CA 1
ATOM 768 C C . MET B 1 1 ? 2.123 -0.526 -12.859 1 96.88 1 MET B C 1
ATOM 770 O O . MET B 1 1 ? 1.165 0.224 -13.055 1 96.88 1 MET B O 1
ATOM 774 N N . ALA B 1 2 ? 2.01 -1.661 -12.141 1 98.5 2 ALA B N 1
ATOM 775 C CA . ALA B 1 2 ? 0.832 -1.921 -11.32 1 98.5 2 ALA B CA 1
ATOM 776 C C . ALA B 1 2 ? 1.228 -2.291 -9.891 1 98.5 2 ALA B C 1
ATOM 778 O O . ALA B 1 2 ? 2.344 -2.76 -9.648 1 98.5 2 ALA B O 1
ATOM 779 N N . THR B 1 3 ? 0.287 -1.992 -9.031 1 98.81 3 THR B N 1
ATOM 780 C CA . THR B 1 3 ? 0.468 -2.35 -7.629 1 98.81 3 THR B CA 1
ATOM 781 C C . THR B 1 3 ? -0.716 -3.168 -7.121 1 98.81 3 THR B C 1
ATOM 783 O O . THR B 1 3 ? -1.868 -2.865 -7.441 1 98.81 3 THR B O 1
ATOM 786 N N . VAL B 1 4 ? -0.407 -4.199 -6.402 1 98.56 4 VAL B N 1
ATOM 787 C CA . VAL B 1 4 ? -1.41 -5.004 -5.715 1 98.56 4 VAL B CA 1
ATOM 788 C C . VAL B 1 4 ? -1.193 -4.922 -4.207 1 98.56 4 VAL B C 1
ATOM 790 O O . VAL B 1 4 ? -0.09 -5.172 -3.715 1 98.56 4 VAL B O 1
ATOM 793 N N . VAL B 1 5 ? -2.219 -4.543 -3.512 1 98.69 5 VAL B N 1
ATOM 794 C CA . VAL B 1 5 ? -2.211 -4.574 -2.053 1 98.69 5 VAL B CA 1
ATOM 795 C C . VAL B 1 5 ? -3.01 -5.773 -1.555 1 98.69 5 VAL B C 1
ATOM 797 O O . VAL B 1 5 ? -4.223 -5.852 -1.766 1 98.69 5 VAL B O 1
ATOM 800 N N . ILE B 1 6 ? -2.314 -6.691 -0.953 1 98.69 6 ILE B N 1
ATOM 801 C CA . ILE B 1 6 ? -2.934 -7.871 -0.359 1 98.69 6 ILE B CA 1
ATOM 802 C C . ILE B 1 6 ? -3.227 -7.613 1.117 1 98.69 6 ILE B C 1
ATOM 804 O O . ILE B 1 6 ? -2.326 -7.262 1.883 1 98.69 6 ILE B O 1
ATOM 808 N N . GLN B 1 7 ? -4.492 -7.824 1.48 1 98.62 7 GLN B N 1
ATOM 809 C CA . GLN B 1 7 ? -4.93 -7.445 2.82 1 98.62 7 GLN B CA 1
ATOM 810 C C . GLN B 1 7 ? -5.383 -8.664 3.615 1 98.62 7 GLN B C 1
ATOM 812 O O . GLN B 1 7 ? -6.324 -9.359 3.219 1 98.62 7 GLN B O 1
ATOM 817 N N . TYR B 1 8 ? -4.73 -8.875 4.707 1 98.81 8 TYR B N 1
ATOM 818 C CA . TYR B 1 8 ? -5.09 -9.992 5.574 1 98.81 8 TYR B CA 1
ATOM 819 C C . TYR B 1 8 ? -5.855 -9.5 6.801 1 98.81 8 TYR B C 1
ATOM 821 O O . TYR B 1 8 ? -5.348 -8.68 7.57 1 98.81 8 TYR B O 1
ATOM 829 N N . PRO B 1 9 ? -7.039 -10 7.031 1 98.44 9 PRO B N 1
ATOM 830 C CA . PRO B 1 9 ? -7.867 -9.508 8.133 1 98.44 9 PRO B CA 1
ATOM 831 C C . PRO B 1 9 ? -7.363 -9.969 9.5 1 98.44 9 PRO B C 1
ATOM 833 O O . PRO B 1 9 ? -6.613 -10.945 9.594 1 98.44 9 PRO B O 1
ATOM 836 N N . VAL B 1 10 ? -7.816 -9.258 10.5 1 97.94 10 VAL B N 1
ATOM 837 C CA . VAL B 1 10 ? -7.598 -9.672 11.883 1 97.94 10 VAL B CA 1
ATOM 838 C C . VAL B 1 10 ? -8.461 -10.891 12.203 1 97.94 10 VAL B C 1
ATOM 840 O O . VAL B 1 10 ? -9.352 -11.25 11.43 1 97.94 10 VAL B O 1
ATOM 843 N N . GLY B 1 11 ? -8.141 -11.547 13.32 1 97.38 11 GLY B N 1
ATOM 844 C CA . GLY B 1 11 ? -9.008 -12.617 13.797 1 97.38 11 GLY B CA 1
ATOM 845 C C . GLY B 1 11 ? -8.469 -14 13.484 1 97.38 11 GLY B C 1
ATOM 846 O O . GLY B 1 11 ? -9.07 -15.008 13.859 1 97.38 11 GLY B O 1
ATOM 847 N N . HIS B 1 12 ? -7.348 -14.039 12.75 1 97.94 12 HIS B N 1
ATOM 848 C CA . HIS B 1 12 ? -6.699 -15.297 12.398 1 97.94 12 HIS B CA 1
ATOM 849 C C . HIS B 1 12 ? -5.215 -15.266 12.758 1 97.94 12 HIS B C 1
ATOM 851 O O . HIS B 1 12 ? -4.605 -14.195 12.805 1 97.94 12 HIS B O 1
ATOM 857 N N . ASP B 1 13 ? -4.707 -16.391 13.086 1 97.88 13 ASP B N 1
ATOM 858 C CA . ASP B 1 13 ? -3.258 -16.453 13.234 1 97.88 13 ASP B CA 1
ATOM 859 C C . ASP B 1 13 ? -2.551 -16.156 11.922 1 97.88 13 ASP B C 1
ATOM 861 O O . ASP B 1 13 ? -3.076 -16.453 10.844 1 97.88 13 ASP B O 1
ATOM 865 N N . PHE B 1 14 ? -1.384 -15.555 12.07 1 98.62 14 PHE B N 1
ATOM 866 C CA . PHE B 1 14 ? -0.538 -15.242 10.922 1 98.62 14 PHE B CA 1
ATOM 867 C C . PHE B 1 14 ? 0.931 -15.484 11.258 1 98.62 14 PHE B C 1
ATOM 869 O O . PHE B 1 14 ? 1.493 -14.812 12.125 1 98.62 14 PHE B O 1
ATOM 876 N N . ASP B 1 15 ? 1.555 -16.391 10.602 1 98.81 15 ASP B N 1
ATOM 877 C CA . ASP B 1 15 ? 2.971 -16.688 10.797 1 98.81 15 ASP B CA 1
ATOM 878 C C . ASP B 1 15 ? 3.846 -15.797 9.922 1 98.81 15 ASP B C 1
ATOM 880 O O . ASP B 1 15 ? 4.27 -16.203 8.836 1 98.81 15 ASP B O 1
ATOM 884 N N . VAL B 1 16 ? 4.168 -14.703 10.469 1 98.5 16 VAL B N 1
ATOM 885 C CA . VAL B 1 16 ? 4.895 -13.68 9.727 1 98.5 16 VAL B CA 1
ATOM 886 C C . VAL B 1 16 ? 6.266 -14.203 9.32 1 98.5 16 VAL B C 1
ATOM 888 O O . VAL B 1 16 ? 6.746 -13.922 8.219 1 98.5 16 VAL B O 1
ATOM 891 N N . ASP B 1 17 ? 6.906 -14.922 10.219 1 98.62 17 ASP B N 1
ATOM 892 C CA . ASP B 1 17 ? 8.227 -15.461 9.906 1 98.62 17 ASP B CA 1
ATOM 893 C C . ASP B 1 17 ? 8.172 -16.359 8.672 1 98.62 17 ASP B C 1
ATOM 895 O O . ASP B 1 17 ? 9 -16.234 7.773 1 98.62 17 ASP B O 1
ATOM 899 N N . TYR B 1 18 ? 7.18 -17.266 8.641 1 98.88 18 TYR B N 1
ATOM 900 C CA . TYR B 1 18 ? 7.012 -18.125 7.477 1 98.88 18 TYR B CA 1
ATOM 901 C C . TYR B 1 18 ? 6.715 -17.297 6.23 1 98.88 18 TYR B C 1
ATOM 903 O O . TYR B 1 18 ? 7.258 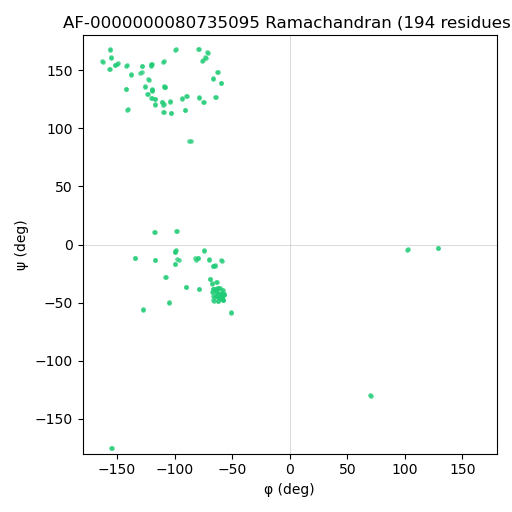-17.562 5.156 1 98.88 18 TYR B O 1
ATOM 911 N N . TYR B 1 19 ? 5.867 -16.312 6.363 1 98.88 19 TYR B N 1
ATOM 912 C CA . TYR B 1 19 ? 5.469 -15.484 5.238 1 98.88 19 TYR B CA 1
ATOM 913 C C . TYR B 1 19 ? 6.676 -14.805 4.602 1 98.88 19 TYR B C 1
ATOM 915 O O . TYR B 1 19 ? 6.852 -14.852 3.383 1 98.88 19 TYR B O 1
ATOM 923 N N . VAL B 1 20 ? 7.523 -14.234 5.422 1 98.62 20 VAL B N 1
ATOM 924 C CA . VAL B 1 20 ? 8.625 -13.398 4.965 1 98.62 20 VAL B CA 1
ATOM 925 C C . VAL B 1 20 ? 9.766 -14.273 4.461 1 98.62 20 VAL B C 1
ATOM 927 O O . VAL B 1 20 ? 10.367 -13.992 3.42 1 98.62 20 VAL B O 1
ATOM 930 N N . ASN B 1 21 ? 9.961 -15.32 5.125 1 98.69 21 ASN B N 1
ATOM 931 C CA . ASN B 1 21 ? 11.18 -16.062 4.844 1 98.69 21 ASN B CA 1
ATOM 932 C C . ASN B 1 21 ? 10.922 -17.234 3.885 1 98.69 21 ASN B C 1
ATOM 934 O O . ASN B 1 21 ? 11.859 -17.812 3.348 1 98.69 21 ASN B O 1
ATOM 938 N N . THR B 1 22 ? 9.695 -17.609 3.617 1 98.81 22 THR B N 1
ATOM 939 C CA . THR B 1 22 ? 9.383 -18.734 2.76 1 98.81 22 THR B CA 1
ATOM 940 C C . THR B 1 22 ? 8.406 -18.344 1.661 1 98.81 22 THR B C 1
ATOM 942 O O . THR B 1 22 ? 8.688 -18.516 0.474 1 98.81 22 THR B O 1
ATOM 945 N N . HIS B 1 23 ? 7.223 -17.781 2.039 1 98.88 23 HIS B N 1
ATOM 946 C CA . HIS B 1 23 ? 6.172 -17.484 1.073 1 98.88 23 HIS B CA 1
ATOM 947 C C . HIS B 1 23 ? 6.605 -16.391 0.098 1 98.88 23 HIS B C 1
ATOM 949 O O . HIS B 1 23 ? 6.422 -16.531 -1.114 1 98.88 23 HIS B O 1
ATOM 955 N N . MET B 1 24 ? 7.148 -15.305 0.644 1 98.62 24 MET B N 1
ATOM 956 C CA . MET B 1 24 ? 7.559 -14.18 -0.191 1 98.62 24 MET B CA 1
ATOM 957 C C . MET B 1 24 ? 8.641 -14.602 -1.18 1 98.62 24 MET B C 1
ATOM 959 O O . MET B 1 24 ? 8.539 -14.32 -2.375 1 98.62 24 MET B O 1
ATOM 963 N N . PRO B 1 25 ? 9.68 -15.344 -0.757 1 98.62 25 PRO B N 1
ATOM 9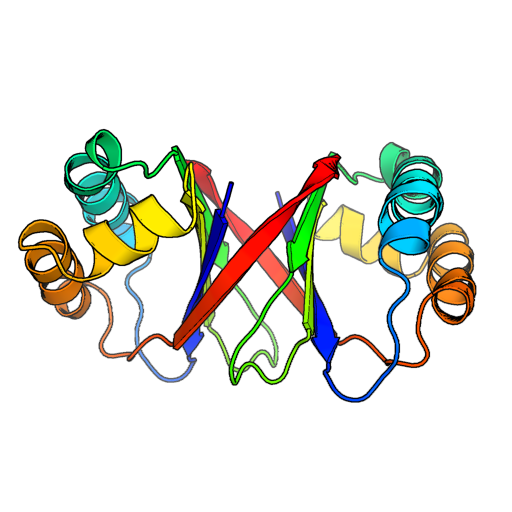64 C CA . PRO B 1 25 ? 10.656 -15.852 -1.727 1 98.62 25 PRO B CA 1
ATOM 965 C C . PRO B 1 25 ? 10.039 -16.797 -2.752 1 98.62 25 PRO B C 1
ATOM 967 O O . PRO B 1 25 ? 10.43 -16.781 -3.922 1 98.62 25 PRO B O 1
ATOM 970 N N . LEU B 1 26 ? 9.078 -17.656 -2.383 1 98.75 26 LEU B N 1
ATOM 971 C CA . LEU B 1 26 ? 8.359 -18.516 -3.309 1 98.75 26 LEU B CA 1
ATOM 972 C C . LEU B 1 26 ? 7.656 -17.703 -4.387 1 98.75 26 LEU B C 1
ATOM 974 O O . LEU B 1 26 ? 7.77 -18.016 -5.574 1 98.75 26 LEU B O 1
ATOM 978 N N . ALA B 1 27 ? 6.93 -16.641 -3.998 1 98.62 27 ALA B N 1
ATOM 979 C CA . ALA B 1 27 ? 6.227 -15.766 -4.93 1 98.62 27 ALA B CA 1
ATOM 980 C C . ALA B 1 27 ? 7.195 -15.109 -5.91 1 98.62 27 ALA B C 1
ATOM 982 O O . ALA B 1 27 ? 6.922 -15.039 -7.109 1 98.62 27 ALA B O 1
ATOM 983 N N . HIS B 1 28 ? 8.312 -14.656 -5.41 1 98.62 28 HIS B N 1
ATOM 984 C CA . HIS B 1 28 ? 9.289 -13.992 -6.27 1 98.62 28 HIS B CA 1
ATOM 985 C C . HIS B 1 28 ? 9.898 -14.977 -7.266 1 98.62 28 HIS B C 1
ATOM 987 O O . HIS B 1 28 ? 10.156 -14.617 -8.422 1 98.62 28 HIS B O 1
ATOM 993 N N . LYS B 1 29 ? 10.18 -16.188 -6.789 1 98.56 29 LYS B N 1
ATOM 994 C CA . LYS B 1 29 ? 10.727 -17.203 -7.672 1 98.56 29 LYS B CA 1
ATOM 995 C C . LYS B 1 29 ? 9.773 -17.5 -8.828 1 98.56 29 LYS B C 1
ATOM 997 O O . LYS B 1 29 ? 10.188 -17.578 -9.984 1 98.56 29 LYS B O 1
ATOM 1002 N N . LEU B 1 30 ? 8.492 -17.609 -8.586 1 98.69 30 LEU B N 1
ATOM 1003 C CA . LEU B 1 30 ? 7.516 -18.078 -9.562 1 98.69 30 LEU B CA 1
ATOM 1004 C C . LEU B 1 30 ? 6.949 -16.922 -10.375 1 98.69 30 LEU B C 1
ATOM 1006 O O . LEU B 1 30 ? 6.699 -17.062 -11.578 1 98.69 30 LEU B O 1
ATOM 1010 N N . TRP B 1 31 ? 6.762 -15.781 -9.742 1 98.81 31 TRP B N 1
ATOM 1011 C CA . TRP B 1 31 ? 6.102 -14.656 -10.398 1 98.81 31 TRP B CA 1
ATOM 1012 C C . TRP B 1 31 ? 7.125 -13.648 -10.914 1 98.81 31 TRP B C 1
ATOM 1014 O O . TRP B 1 31 ? 6.801 -12.797 -11.742 1 98.81 31 TRP B O 1
ATOM 1024 N N . GLY B 1 32 ? 8.328 -13.75 -10.422 1 98.62 32 GLY B N 1
ATOM 1025 C CA . GLY B 1 32 ? 9.375 -12.867 -10.922 1 98.62 32 GLY B CA 1
ATOM 1026 C C . GLY B 1 32 ? 9.469 -12.859 -12.438 1 98.62 32 GLY B C 1
ATOM 1027 O O . GLY B 1 32 ? 9.352 -11.805 -13.062 1 98.62 32 GLY B O 1
ATOM 1028 N N . PRO B 1 33 ? 9.695 -13.992 -13.047 1 98.56 33 PRO B N 1
ATOM 1029 C CA . PRO B 1 33 ? 9.805 -14.055 -14.5 1 98.56 33 PRO B CA 1
ATOM 1030 C C . PRO B 1 33 ? 8.539 -13.578 -15.211 1 98.56 33 PRO B C 1
ATOM 1032 O O . PRO B 1 33 ? 8.562 -13.344 -16.422 1 98.56 33 PRO B O 1
ATOM 1035 N N . GLN B 1 34 ? 7.496 -13.453 -14.484 1 98.62 34 GLN B N 1
ATOM 1036 C CA . GLN B 1 34 ? 6.219 -13.07 -15.086 1 98.62 34 GLN B CA 1
ATOM 1037 C C . GLN B 1 34 ? 5.941 -11.586 -14.883 1 98.62 34 GLN B C 1
ATOM 1039 O O . GLN B 1 34 ? 4.91 -11.07 -15.328 1 98.62 34 GLN B O 1
ATOM 1044 N N . GLY B 1 35 ? 6.789 -10.906 -14.133 1 98.75 35 GLY B N 1
ATOM 1045 C CA . GLY B 1 35 ? 6.645 -9.461 -14.102 1 98.75 35 GLY B CA 1
ATOM 1046 C C . GLY B 1 35 ? 6.582 -8.898 -12.688 1 98.75 35 GLY B C 1
ATOM 1047 O O . GLY B 1 35 ? 6.465 -7.688 -12.5 1 98.75 35 GLY B O 1
ATOM 1048 N N . LEU B 1 36 ? 6.602 -9.766 -11.656 1 98.81 36 LEU B N 1
ATOM 1049 C CA . LEU B 1 36 ? 6.699 -9.266 -10.289 1 98.81 36 LEU B CA 1
ATOM 1050 C C . LEU B 1 36 ? 8.031 -8.555 -10.062 1 98.81 36 LEU B C 1
ATOM 1052 O O . LEU B 1 36 ? 9.094 -9.141 -10.297 1 98.81 36 LEU B O 1
ATOM 1056 N N . ILE B 1 37 ? 7.961 -7.336 -9.57 1 98.69 37 ILE B N 1
ATOM 1057 C CA . ILE B 1 37 ? 9.164 -6.516 -9.469 1 98.69 37 ILE B CA 1
ATOM 1058 C C . ILE B 1 37 ? 9.617 -6.449 -8.008 1 98.69 37 ILE B C 1
ATOM 1060 O O . ILE B 1 37 ? 10.789 -6.652 -7.711 1 98.69 37 ILE B O 1
ATOM 1064 N N . SER B 1 38 ? 8.703 -6.141 -7.109 1 98.44 38 SER B N 1
ATOM 1065 C CA . SER B 1 38 ? 9.078 -5.957 -5.711 1 98.44 38 SER B CA 1
ATOM 1066 C C . SER B 1 38 ? 7.887 -6.184 -4.785 1 98.44 38 SER B C 1
ATOM 1068 O O . SER B 1 38 ? 6.75 -6.309 -5.25 1 98.44 38 SER B O 1
ATOM 1070 N N . GLY B 1 39 ? 8.188 -6.289 -3.502 1 98.25 39 GLY B N 1
ATOM 1071 C CA . GLY B 1 39 ? 7.184 -6.434 -2.459 1 98.25 39 GLY B CA 1
ATOM 1072 C C . GLY B 1 39 ? 7.629 -5.875 -1.121 1 98.25 39 GLY B C 1
ATOM 1073 O O . GLY B 1 39 ? 8.828 -5.762 -0.859 1 98.25 39 GLY B O 1
ATOM 1074 N N . GLN B 1 40 ? 6.691 -5.5 -0.338 1 98.56 40 GLN B N 1
ATOM 1075 C CA . GLN B 1 40 ? 6.93 -5.156 1.059 1 98.56 40 GLN B CA 1
ATOM 1076 C C . GLN B 1 40 ? 5.793 -5.645 1.95 1 98.56 40 GLN B C 1
ATOM 1078 O O . GLN B 1 40 ? 4.668 -5.824 1.485 1 98.56 40 GLN B O 1
ATOM 1083 N N . VAL B 1 41 ? 6.109 -5.867 3.203 1 98.81 41 VAL B N 1
ATOM 1084 C CA . VAL B 1 41 ? 5.156 -6.336 4.203 1 98.81 41 VAL B CA 1
ATOM 1085 C C . VAL B 1 41 ? 5.055 -5.316 5.336 1 98.81 41 VAL B C 1
ATOM 1087 O O . VAL B 1 41 ? 6.066 -4.922 5.918 1 98.81 41 VAL B O 1
ATOM 1090 N N . ILE B 1 42 ? 3.846 -4.918 5.586 1 98.69 42 ILE B N 1
ATOM 1091 C CA . ILE B 1 42 ? 3.662 -4.012 6.715 1 98.69 42 ILE B CA 1
ATOM 1092 C C . ILE B 1 42 ? 2.738 -4.656 7.746 1 98.69 42 ILE B C 1
ATOM 1094 O O . ILE B 1 42 ? 1.743 -5.289 7.391 1 98.69 42 ILE B O 1
ATOM 1098 N N . LYS B 1 43 ? 3.178 -4.578 9.039 1 98.5 43 LYS B N 1
ATOM 1099 C CA . LYS B 1 43 ? 2.338 -4.98 10.164 1 98.5 43 LYS B CA 1
ATOM 1100 C C . LYS B 1 43 ? 1.501 -3.811 10.672 1 98.5 43 LYS B C 1
ATOM 1102 O O . LYS B 1 43 ? 2.029 -2.723 10.914 1 98.5 43 LYS B O 1
ATOM 1107 N N . LEU B 1 44 ? 0.239 -4.172 10.727 1 97.88 44 LEU B N 1
ATOM 1108 C CA . LEU B 1 44 ? -0.694 -3.145 11.18 1 97.88 44 LEU B CA 1
ATOM 1109 C C . LEU B 1 44 ? -1.028 -3.328 12.656 1 97.88 44 LEU B C 1
ATOM 1111 O O . LEU B 1 44 ? -0.649 -4.332 13.266 1 97.88 44 LEU B O 1
ATOM 1115 N N . GLY B 1 45 ? -1.671 -2.346 13.266 1 89.81 45 GLY B N 1
ATOM 1116 C CA . GLY B 1 45 ? -2.018 -2.389 14.68 1 89.81 45 GLY B CA 1
ATOM 1117 C C . GLY B 1 45 ? -3.209 -1.516 15.023 1 89.81 45 GLY B C 1
ATOM 1118 O O . GLY B 1 45 ? -3.953 -1.09 14.141 1 89.81 45 GLY B O 1
ATOM 1119 N N . GLY B 1 46 ? -3.334 -1.559 16.266 1 88.69 46 GLY B N 1
ATOM 1120 C CA . GLY B 1 46 ? -4.434 -0.742 16.766 1 88.69 46 GLY B CA 1
ATOM 1121 C C . GLY B 1 46 ? -5.797 -1.297 16.406 1 88.69 46 GLY B C 1
ATOM 1122 O O . GLY B 1 46 ? -6.059 -2.486 16.594 1 88.69 46 GLY B O 1
ATOM 1123 N N . ASP B 1 47 ? -6.68 -0.333 15.797 1 92.25 47 ASP B N 1
ATOM 1124 C CA . ASP B 1 47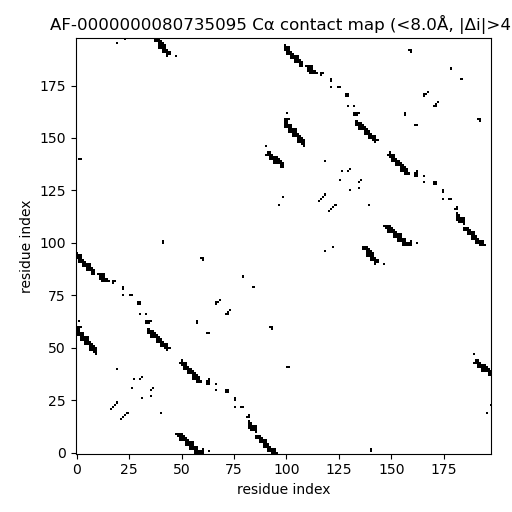 ? -8.062 -0.711 15.523 1 92.25 47 ASP B CA 1
ATOM 1125 C C . ASP B 1 47 ? -8.242 -1.122 14.062 1 92.25 47 ASP B C 1
ATOM 1127 O O . ASP B 1 47 ? -9.367 -1.266 13.586 1 92.25 47 ASP B O 1
ATOM 1131 N N . SER B 1 48 ? -7.172 -1.301 13.406 1 95.62 48 SER B N 1
ATOM 1132 C CA . SER B 1 48 ? -7.27 -1.708 12.008 1 95.62 48 SER B CA 1
ATOM 1133 C C . SER B 1 48 ? -8 -3.037 11.867 1 95.62 48 SER B C 1
ATOM 1135 O O . SER B 1 48 ? -7.754 -3.973 12.633 1 95.62 48 SER B O 1
ATOM 1137 N N . PRO B 1 49 ? -8.898 -3.133 10.82 1 97.56 49 PRO B N 1
ATOM 1138 C CA . PRO B 1 49 ? -9.547 -4.422 10.57 1 97.56 49 PRO B CA 1
ATOM 1139 C C . PRO B 1 49 ? -8.602 -5.438 9.922 1 97.56 49 PRO B C 1
ATOM 1141 O O . PRO B 1 49 ? -8.977 -6.602 9.742 1 97.56 49 PRO B O 1
ATOM 1144 N N . HIS B 1 50 ? -7.441 -5.047 9.602 1 98.62 50 HIS B N 1
ATOM 1145 C CA . HIS B 1 50 ? -6.438 -5.93 9.023 1 98.62 50 HIS B CA 1
ATOM 1146 C C . HIS B 1 50 ? -5.191 -5.996 9.898 1 98.62 50 HIS B C 1
ATOM 1148 O O . HIS B 1 50 ? -4.93 -5.082 10.688 1 98.62 50 HIS B O 1
ATOM 1154 N N . GLN B 1 51 ? -4.496 -7.07 9.766 1 98.44 51 GLN B N 1
ATOM 1155 C CA . GLN B 1 51 ? -3.291 -7.242 10.57 1 98.44 51 GLN B CA 1
ATOM 1156 C C . GLN B 1 51 ? -2.033 -7.098 9.719 1 98.44 51 GLN B C 1
ATOM 1158 O O . GLN B 1 51 ? -0.982 -6.691 10.219 1 98.44 51 GLN B O 1
ATOM 1163 N N . ILE B 1 52 ? -2.148 -7.422 8.414 1 98.69 52 ILE B N 1
ATOM 1164 C CA . ILE B 1 52 ? -1.008 -7.387 7.508 1 98.69 52 ILE B CA 1
ATOM 1165 C C . ILE B 1 52 ? -1.452 -6.879 6.141 1 98.69 52 ILE B C 1
ATOM 1167 O O . ILE B 1 52 ? -2.508 -7.273 5.637 1 98.69 52 ILE B O 1
ATOM 1171 N N . TYR B 1 53 ? -0.69 -5.98 5.609 1 98.88 53 TYR B N 1
ATOM 1172 C CA . TYR B 1 53 ? -0.7 -5.719 4.176 1 98.88 53 TYR B CA 1
ATOM 1173 C C . TYR B 1 53 ? 0.585 -6.215 3.521 1 98.88 53 TYR B C 1
ATOM 1175 O O . TYR B 1 53 ? 1.675 -6.043 4.074 1 98.88 53 TYR B O 1
ATOM 1183 N N . SER B 1 54 ? 0.445 -6.828 2.441 1 98.88 54 SER B N 1
ATOM 1184 C CA . SER B 1 54 ? 1.534 -7.055 1.498 1 98.88 54 SER B CA 1
ATOM 1185 C C . SER B 1 54 ? 1.347 -6.227 0.229 1 98.88 54 SER B C 1
ATOM 1187 O O . SER B 1 54 ? 0.322 -6.344 -0.447 1 98.88 54 SER B O 1
ATOM 1189 N N . ILE B 1 55 ? 2.273 -5.41 -0.035 1 98.81 55 ILE B N 1
ATOM 1190 C CA . ILE B 1 55 ? 2.215 -4.512 -1.184 1 98.81 55 ILE B CA 1
ATOM 1191 C C . ILE B 1 55 ? 3.229 -4.957 -2.236 1 98.81 55 ILE B C 1
ATOM 1193 O O . ILE B 1 55 ? 4.441 -4.875 -2.012 1 98.81 55 ILE B O 1
ATOM 1197 N N . ILE B 1 56 ? 2.734 -5.387 -3.373 1 98.88 56 ILE B N 1
ATOM 1198 C CA . ILE B 1 56 ? 3.646 -5.934 -4.375 1 98.88 56 ILE B CA 1
ATOM 1199 C C . ILE B 1 56 ? 3.506 -5.152 -5.68 1 98.88 56 ILE B C 1
ATOM 1201 O O . ILE B 1 56 ? 2.398 -4.766 -6.062 1 98.88 56 ILE B O 1
ATOM 1205 N N . THR B 1 57 ? 4.598 -4.922 -6.355 1 98.75 57 THR B N 1
ATOM 1206 C CA . THR B 1 57 ? 4.691 -4.121 -7.566 1 98.75 57 THR B CA 1
ATOM 1207 C C . THR B 1 57 ? 4.934 -5.004 -8.789 1 98.75 57 THR B C 1
ATOM 1209 O O . THR B 1 57 ? 5.785 -5.898 -8.75 1 98.75 57 THR B O 1
ATOM 1212 N N . TRP B 1 58 ? 4.227 -4.73 -9.82 1 98.75 58 TRP B N 1
ATOM 1213 C CA . TRP B 1 58 ? 4.305 -5.445 -11.086 1 98.75 58 TRP B CA 1
ATOM 1214 C C . TRP B 1 58 ? 4.695 -4.504 -12.219 1 98.75 58 TRP B C 1
ATOM 1216 O O . TRP B 1 58 ? 4.43 -3.303 -12.156 1 98.75 58 TRP B O 1
ATOM 1226 N N . ASP B 1 59 ? 5.285 -5.059 -13.211 1 98.69 59 ASP B N 1
ATOM 1227 C CA . ASP B 1 59 ? 5.707 -4.219 -14.328 1 98.69 59 ASP B CA 1
ATOM 1228 C C . ASP B 1 59 ? 4.504 -3.684 -15.102 1 98.69 59 ASP B C 1
ATOM 1230 O O . ASP B 1 59 ? 4.594 -2.643 -15.75 1 98.69 59 ASP B O 1
ATOM 1234 N N . SER B 1 60 ? 3.41 -4.465 -15.102 1 98.19 60 SER B N 1
ATOM 1235 C CA . SER B 1 60 ? 2.182 -4.004 -15.742 1 98.19 60 SER B CA 1
ATOM 1236 C C . SER B 1 60 ? 0.958 -4.691 -15.141 1 98.19 60 SER B C 1
ATOM 1238 O O . SER B 1 60 ? 1.075 -5.746 -14.516 1 98.19 60 SER B O 1
ATOM 1240 N N . LEU B 1 61 ? -0.177 -4.016 -15.398 1 97.06 61 LEU B N 1
ATOM 1241 C CA . LEU B 1 61 ? -1.434 -4.633 -14.992 1 97.06 61 LEU B CA 1
ATOM 1242 C C . LEU B 1 61 ? -1.692 -5.914 -15.773 1 97.06 61 LEU B C 1
ATOM 1244 O O . LEU B 1 61 ? -2.188 -6.895 -15.219 1 97.06 61 LEU B O 1
ATOM 1248 N N . ALA B 1 62 ? -1.368 -5.926 -17.031 1 97.94 62 ALA B N 1
ATOM 1249 C CA . ALA B 1 62 ? -1.56 -7.094 -17.875 1 97.94 62 ALA B CA 1
ATOM 1250 C C . ALA B 1 62 ? -0.739 -8.281 -17.375 1 97.94 62 ALA B C 1
ATOM 1252 O O . ALA B 1 62 ? -1.224 -9.414 -17.359 1 97.94 62 ALA B O 1
ATOM 1253 N N . SER B 1 63 ? 0.505 -8.047 -17 1 98.5 63 SER B N 1
ATOM 1254 C CA . SER B 1 63 ? 1.349 -9.102 -16.469 1 98.5 63 SER B CA 1
ATOM 1255 C C . SER B 1 63 ? 0.727 -9.719 -15.211 1 98.5 63 SER B C 1
ATOM 1257 O O . SER B 1 63 ? 0.708 -10.945 -15.062 1 98.5 63 SER B O 1
ATOM 1259 N N . PHE B 1 64 ? 0.248 -8.906 -14.344 1 98.38 64 PHE B N 1
ATOM 1260 C CA . PHE B 1 64 ? -0.387 -9.43 -13.141 1 98.38 64 PHE B CA 1
ATOM 1261 C C . PHE B 1 64 ? -1.611 -10.266 -13.492 1 98.38 64 PHE B C 1
ATOM 1263 O O . PHE B 1 64 ? -1.8 -11.359 -12.945 1 98.38 64 PHE B O 1
ATOM 1270 N N . GLN B 1 65 ? -2.443 -9.703 -14.328 1 97.31 65 GLN B N 1
ATOM 1271 C CA . GLN B 1 65 ? -3.672 -10.406 -14.688 1 97.31 65 GLN B CA 1
ATOM 1272 C C . GLN B 1 65 ? -3.373 -11.781 -15.273 1 97.31 65 GLN B C 1
ATOM 1274 O O . GLN B 1 65 ? -4.043 -12.758 -14.938 1 97.31 65 GLN B O 1
ATOM 1279 N N . LYS B 1 66 ? -2.41 -11.891 -16.109 1 98.31 66 LYS B N 1
ATOM 1280 C CA . LYS B 1 66 ? -2.01 -13.172 -16.688 1 98.31 66 LYS B CA 1
ATOM 1281 C C . LYS B 1 66 ? -1.428 -14.102 -15.633 1 98.31 66 LYS B C 1
ATOM 1283 O O . LYS B 1 66 ? -1.788 -15.273 -15.562 1 98.31 66 LYS B O 1
ATOM 1288 N N . ALA B 1 67 ? -0.571 -13.531 -14.805 1 98.44 67 ALA B N 1
ATOM 1289 C CA . ALA B 1 67 ? 0.131 -14.328 -13.797 1 98.44 67 ALA B CA 1
ATOM 1290 C C . ALA B 1 67 ? -0.834 -14.852 -12.742 1 98.44 67 ALA B C 1
ATOM 1292 O O . ALA B 1 67 ? -0.638 -15.938 -12.195 1 98.44 67 ALA B O 1
ATOM 1293 N N . SER B 1 68 ? -1.841 -14.094 -12.43 1 97.44 68 SER B N 1
ATOM 1294 C CA . SER B 1 68 ? -2.732 -14.391 -11.312 1 97.44 68 SER B CA 1
ATOM 1295 C C . SER B 1 68 ? -3.598 -15.609 -11.617 1 97.44 68 SER B C 1
ATOM 1297 O O . SER B 1 68 ? -4.219 -16.172 -10.711 1 97.44 68 SER B O 1
ATOM 1299 N N . VAL B 1 69 ? -3.666 -16.078 -12.859 1 96.5 69 VAL B N 1
ATOM 1300 C CA . VAL B 1 69 ? -4.465 -17.25 -13.219 1 96.5 69 VAL B CA 1
ATOM 1301 C C . VAL B 1 69 ? -3.555 -18.359 -13.742 1 96.5 69 VAL B C 1
ATOM 1303 O O . VAL B 1 69 ? -4.031 -19.344 -14.312 1 96.5 69 VAL B O 1
ATOM 1306 N N . SER B 1 70 ? -2.289 -18.25 -13.609 1 97.56 70 SER B N 1
ATOM 1307 C CA . SER B 1 70 ? -1.311 -19.234 -14.078 1 97.56 70 SER B CA 1
ATOM 1308 C C . SER B 1 70 ? -1.21 -20.406 -13.125 1 97.56 70 SER B C 1
ATOM 1310 O O . SER B 1 70 ? -1.762 -20.375 -12.023 1 97.56 70 SER B O 1
ATOM 1312 N N . GLU B 1 71 ? -0.52 -21.484 -13.578 1 97.25 71 GLU B N 1
ATOM 1313 C CA . GLU B 1 71 ? -0.221 -22.609 -12.703 1 97.25 71 GLU B CA 1
ATOM 1314 C C . GLU B 1 71 ? 0.634 -22.188 -11.516 1 97.25 71 GLU B C 1
ATOM 1316 O O . GLU B 1 71 ? 0.463 -22.688 -10.406 1 97.25 71 GLU B O 1
ATOM 1321 N N . GLU B 1 72 ? 1.592 -21.25 -11.789 1 98.06 72 GLU B N 1
ATOM 1322 C CA . GLU B 1 72 ? 2.424 -20.703 -10.719 1 98.06 72 GLU B CA 1
ATOM 1323 C C . GLU B 1 72 ? 1.571 -20.047 -9.633 1 98.06 72 GLU B C 1
ATOM 1325 O O . GLU B 1 72 ? 1.867 -20.172 -8.445 1 98.06 72 GLU B O 1
ATOM 1330 N N . ALA B 1 73 ? 0.539 -19.359 -10.023 1 97.94 73 ALA B N 1
ATOM 1331 C CA . ALA B 1 73 ? -0.35 -18.719 -9.062 1 97.94 73 ALA B CA 1
ATOM 1332 C C . ALA B 1 73 ? -1.043 -19.75 -8.172 1 97.94 73 ALA B C 1
ATOM 1334 O O . ALA B 1 73 ? -1.238 -19.5 -6.98 1 97.94 73 ALA B O 1
ATOM 1335 N N . LYS B 1 74 ? -1.459 -20.828 -8.789 1 98 74 LYS B N 1
ATOM 1336 C CA . LYS B 1 74 ? -2.098 -21.891 -8.008 1 98 74 LYS B CA 1
ATOM 1337 C C . LYS B 1 74 ? -1.175 -22.391 -6.902 1 98 74 LYS B C 1
ATOM 1339 O O . LYS B 1 74 ? -1.619 -22.641 -5.777 1 98 74 LYS B O 1
ATOM 1344 N N . GLU B 1 75 ? 0.064 -22.578 -7.254 1 98.19 75 GLU B N 1
ATOM 1345 C CA . GLU B 1 75 ? 1.053 -23.016 -6.277 1 98.19 75 GLU B CA 1
ATOM 1346 C C . GLU B 1 75 ? 1.217 -22 -5.152 1 98.19 75 GLU B C 1
ATOM 1348 O O . GLU B 1 75 ? 1.276 -22.375 -3.979 1 98.19 75 GLU B O 1
ATOM 1353 N N . ILE B 1 76 ? 1.309 -20.719 -5.465 1 98.38 76 ILE B N 1
ATOM 1354 C CA . ILE B 1 76 ? 1.484 -19.656 -4.48 1 98.38 76 ILE B CA 1
ATOM 1355 C C . ILE B 1 76 ? 0.259 -19.594 -3.57 1 98.38 76 ILE B C 1
ATOM 1357 O O . ILE B 1 76 ? 0.389 -19.5 -2.348 1 98.38 76 ILE B O 1
ATOM 1361 N N . LYS B 1 77 ? -0.887 -19.672 -4.148 1 97.44 77 LYS B N 1
ATOM 1362 C CA . LYS B 1 77 ? -2.131 -19.594 -3.387 1 97.44 77 LYS B CA 1
ATOM 1363 C C . LYS B 1 77 ? -2.289 -20.812 -2.479 1 97.44 77 LYS B C 1
ATOM 1365 O O . LYS B 1 77 ? -2.793 -20.688 -1.359 1 97.44 77 LYS B O 1
ATOM 1370 N N . ALA B 1 78 ? -1.882 -21.984 -2.98 1 97.81 78 ALA B N 1
ATOM 1371 C CA . ALA B 1 78 ? -1.967 -23.203 -2.188 1 97.81 78 ALA B CA 1
ATOM 1372 C C . ALA B 1 78 ? -1.054 -23.125 -0.967 1 97.81 78 ALA B C 1
ATOM 1374 O O . ALA B 1 78 ? -1.229 -23.891 -0.008 1 97.81 78 ALA B O 1
ATOM 1375 N N . ASP B 1 79 ? -0.101 -22.234 -0.985 1 98.62 79 ASP B N 1
ATOM 1376 C CA . ASP B 1 79 ? 0.877 -22.078 0.089 1 98.62 79 ASP B CA 1
ATOM 1377 C C . ASP B 1 79 ? 0.309 -21.266 1.242 1 98.62 79 ASP B C 1
ATOM 1379 O O . ASP B 1 79 ? 0.875 -21.234 2.336 1 98.62 79 ASP B O 1
ATOM 1383 N N . VAL B 1 80 ? -0.851 -20.578 1.052 1 98.56 80 VAL B N 1
ATOM 1384 C CA . VAL B 1 80 ? -1.419 -19.641 2.018 1 98.56 80 VAL B CA 1
ATOM 1385 C C . VAL B 1 80 ? -1.773 -20.375 3.305 1 98.56 80 VAL B C 1
ATOM 1387 O O . VAL B 1 80 ? -1.573 -19.859 4.406 1 98.56 80 VAL B O 1
ATOM 1390 N N . LYS B 1 81 ? -2.152 -21.578 3.236 1 98.31 81 LYS B N 1
ATOM 1391 C CA . LYS B 1 81 ? -2.592 -22.359 4.387 1 98.31 81 LYS B CA 1
ATOM 1392 C C . LYS B 1 81 ? -1.439 -22.609 5.355 1 98.31 81 LYS B C 1
ATOM 1394 O O . LYS B 1 81 ? -1.66 -23 6.504 1 98.31 81 LYS B O 1
ATOM 1399 N N . ASN B 1 82 ? -0.208 -22.453 4.887 1 98.75 82 ASN B N 1
ATOM 1400 C CA . ASN B 1 82 ? 0.967 -22.734 5.703 1 98.75 82 ASN B CA 1
ATOM 1401 C C . ASN B 1 82 ? 1.271 -21.594 6.664 1 98.75 82 ASN B C 1
ATOM 1403 O O . ASN B 1 82 ? 2.059 -21.75 7.598 1 98.75 82 ASN B O 1
ATOM 1407 N N . PHE B 1 83 ? 0.616 -20.391 6.5 1 98.81 83 PHE B N 1
ATOM 1408 C CA . PHE B 1 83 ? 0.993 -19.312 7.398 1 98.81 83 PHE B CA 1
ATOM 1409 C C . PHE B 1 83 ? -0.243 -18.609 7.957 1 98.81 83 PHE B C 1
ATOM 1411 O O . PHE B 1 83 ? -0.146 -17.828 8.906 1 98.81 83 PHE B O 1
ATOM 1418 N N . THR B 1 84 ? -1.409 -18.875 7.422 1 98.81 84 THR B N 1
ATOM 1419 C CA . THR B 1 84 ? -2.613 -18.25 7.969 1 98.81 84 THR B CA 1
ATOM 1420 C C . THR B 1 84 ? -3.861 -19 7.504 1 98.81 84 THR B C 1
ATOM 1422 O O . THR B 1 84 ? -3.832 -19.703 6.488 1 98.81 84 THR B O 1
ATOM 1425 N N . THR B 1 85 ? -4.934 -18.891 8.188 1 98.44 85 THR B N 1
ATOM 1426 C CA . THR B 1 85 ? -6.246 -19.375 7.777 1 98.44 85 THR B CA 1
ATOM 1427 C C . THR B 1 85 ? -7.09 -18.234 7.211 1 98.44 85 THR B C 1
ATOM 1429 O O . THR B 1 85 ? -8.203 -18.469 6.734 1 98.44 85 THR B O 1
ATOM 1432 N N . ALA B 1 86 ? -6.547 -17 7.32 1 98.25 86 ALA B N 1
ATOM 1433 C CA . ALA B 1 86 ? -7.277 -15.852 6.809 1 98.25 86 ALA B CA 1
ATOM 1434 C C . ALA B 1 86 ? -7.402 -15.914 5.289 1 98.25 86 ALA B C 1
ATOM 1436 O O . ALA B 1 86 ? -6.48 -16.359 4.602 1 98.25 86 ALA B O 1
ATOM 1437 N N . THR B 1 87 ? -8.523 -15.492 4.789 1 97.31 87 THR B N 1
ATOM 1438 C CA . THR B 1 87 ? -8.68 -15.234 3.363 1 97.31 87 THR B CA 1
ATOM 1439 C C . THR B 1 87 ? -8.344 -13.781 3.033 1 97.31 87 THR B C 1
ATOM 1441 O O . THR B 1 87 ? -9.023 -12.867 3.492 1 97.31 87 THR B O 1
ATOM 1444 N N . PRO B 1 88 ? -7.324 -13.578 2.273 1 97.81 88 PRO B N 1
ATOM 1445 C CA . PRO B 1 88 ? -6.977 -12.195 1.969 1 97.81 88 PRO B CA 1
ATOM 1446 C C . PRO B 1 88 ? -7.91 -11.562 0.941 1 97.81 88 PRO B C 1
ATOM 1448 O O . PRO B 1 88 ? -8.617 -12.273 0.222 1 97.81 88 PRO B O 1
ATOM 1451 N N . THR B 1 89 ? -7.969 -10.227 0.939 1 96.75 89 THR B N 1
ATOM 1452 C CA . THR B 1 89 ? -8.57 -9.438 -0.129 1 96.75 89 THR B CA 1
ATOM 1453 C C . THR B 1 89 ? -7.492 -8.703 -0.93 1 96.75 89 THR B C 1
ATOM 1455 O O . THR B 1 89 ? -6.363 -8.539 -0.458 1 96.75 89 THR B O 1
ATOM 1458 N N . TYR B 1 90 ? -7.848 -8.359 -2.133 1 96.88 90 TYR B N 1
ATOM 1459 C CA . TYR B 1 90 ? -6.875 -7.77 -3.047 1 96.88 90 TYR B CA 1
ATOM 1460 C C . TYR B 1 90 ? -7.359 -6.418 -3.559 1 96.88 90 TYR B C 1
ATOM 1462 O O . TYR B 1 90 ? -8.516 -6.281 -3.967 1 96.88 90 TYR B O 1
ATOM 1470 N N . VAL B 1 91 ? -6.523 -5.453 -3.467 1 97.88 91 VAL B N 1
ATOM 1471 C CA . VAL B 1 91 ? -6.719 -4.156 -4.105 1 97.88 91 VAL B CA 1
ATOM 1472 C C . VAL B 1 91 ? -5.707 -3.975 -5.23 1 97.88 91 VAL B C 1
ATOM 1474 O O . VAL B 1 91 ? -4.496 -4.02 -5 1 97.88 91 VAL B O 1
ATOM 1477 N N . ILE B 1 92 ? -6.219 -3.754 -6.41 1 98 92 ILE B N 1
ATOM 1478 C CA . ILE B 1 92 ? -5.363 -3.711 -7.59 1 98 92 ILE B CA 1
ATOM 1479 C C . ILE B 1 92 ? -5.461 -2.338 -8.25 1 98 92 ILE B C 1
ATOM 1481 O O . ILE B 1 92 ? -6.559 -1.809 -8.438 1 98 92 ILE B O 1
ATOM 1485 N N . GLY B 1 93 ? -4.266 -1.784 -8.562 1 98.06 93 GLY B N 1
ATOM 1486 C CA . GLY B 1 93 ? -4.309 -0.482 -9.203 1 98.06 93 GLY B CA 1
ATOM 1487 C C . GLY B 1 93 ? -3.145 -0.246 -10.148 1 98.06 93 GLY B C 1
ATOM 1488 O O . GLY B 1 93 ? -2.102 -0.891 -10.031 1 98.06 93 GLY B O 1
ATOM 1489 N N . GLU B 1 94 ? -3.369 0.674 -11.133 1 98.12 94 GLU B N 1
ATOM 1490 C CA . GLU B 1 94 ? -2.287 1.183 -11.977 1 98.12 94 GLU B CA 1
ATOM 1491 C C . GLU B 1 94 ? -1.479 2.25 -11.242 1 98.12 94 GLU B C 1
ATOM 1493 O O . GLU B 1 94 ? -2.045 3.199 -10.695 1 98.12 94 GLU B O 1
ATOM 1498 N N . THR B 1 95 ? -0.163 2.033 -11.188 1 98.38 95 THR B N 1
ATOM 1499 C CA . THR B 1 95 ? 0.698 3.051 -10.594 1 98.38 95 THR B CA 1
ATOM 1500 C C . THR B 1 95 ? 0.861 4.238 -11.547 1 98.38 95 THR B C 1
ATOM 1502 O O . THR B 1 95 ? 1.408 4.094 -12.641 1 98.38 95 THR B O 1
ATOM 1505 N N . VAL B 1 96 ? 0.509 5.438 -11.086 1 97.88 96 VAL B N 1
ATOM 1506 C CA . VAL B 1 96 ? 0.445 6.543 -12.039 1 97.88 96 VAL B CA 1
ATOM 1507 C C . VAL B 1 96 ? 1.474 7.605 -11.664 1 97.88 96 VAL B C 1
ATOM 1509 O O . VAL B 1 96 ? 1.71 8.547 -12.43 1 97.88 96 VAL B O 1
ATOM 1512 N N . ALA B 1 97 ? 2.033 7.535 -10.492 1 98.25 97 ALA B N 1
ATOM 1513 C CA . ALA B 1 97 ? 3.096 8.445 -10.078 1 98.25 97 ALA B CA 1
ATOM 1514 C C . ALA B 1 97 ? 3.945 7.832 -8.969 1 98.25 97 ALA B C 1
ATOM 1516 O O . ALA B 1 97 ? 3.457 7.012 -8.188 1 98.25 97 ALA B O 1
ATOM 1517 N N . LYS B 1 98 ? 5.195 8.242 -8.945 1 97.19 98 LYS B N 1
ATOM 1518 C CA . LYS B 1 98 ? 6.133 7.93 -7.875 1 97.19 98 LYS B CA 1
ATOM 1519 C C . LYS B 1 98 ? 6.977 9.148 -7.512 1 97.19 98 LYS B C 1
ATOM 1521 O O . LYS B 1 98 ? 7.273 9.984 -8.367 1 97.19 98 LYS B O 1
ATOM 1526 N N . ALA B 1 99 ? 7.293 9.219 -6.266 1 95.06 99 ALA B N 1
ATOM 1527 C CA . ALA B 1 99 ? 8.172 10.305 -5.82 1 95.06 99 ALA B CA 1
ATOM 1528 C C . ALA B 1 99 ? 9.047 9.852 -4.656 1 95.06 99 ALA B C 1
ATOM 1530 O O . ALA B 1 99 ? 8.68 8.938 -3.912 1 95.06 99 ALA B O 1
#

Secondary structure (DSSP, 8-state):
-EEEEEEEESSS-B-HHHIIIIIHHHHHHHHGGGTEEEEEEEEE-TT-SEEEEEEEEES-HHHHHHHTTSHHHHHHHHTGGGTBS---EEEEEEEEEE-/-EEEEEEEESSS-B-HHHIIIIIHHHHHHHHGGGTEEEEEEEEE-TT-SEEEEEEEEES-HHHHHHHTTSHHHHHHHHTGGGTBS---EEEEEEEEEE-

Organism: Fusarium oxysporum (strain Fo5176) (NCBI:txid660025)

Nearest PDB structures (foldseek):
  2gff-assembly1_A  TM=6.133E-01  e=2.203E-06  Yersinia pestis
  4hl9-assembly4_H  TM=5.479E-01  e=4.334E-07  Rhodospirillum rubrum ATCC 11170
  2omo-assembly4_E  TM=6.643E-01  e=2.116E-05  Nitrosomonas europaea
  2ifx-assembly1_B  TM=5.660E-01  e=1.002E-04  Cupriavidus necator
  3gz7-assembly1_B  TM=5.816E-01  e=2.696E-04  Bordetella bronchiseptica

Foldseek 3Di:
DKKKKKFFFPDKFFAVVCCVVPLVVLCCVLLVVLFWDDKDKDADDDPDRTGIIIMTDGPDPVSCVVSCPDPSVVVSVVCRVVTIPTDIDMDMDDDDDDD/DKKKKKFFFPDKFFAVVCCVVPLVVLCCVLLVVLFWDDKDKDADDDPDRTGIIIMTDGPDPVSCVVSCPDPSVVVSVVCRVVTIPTDIDMDMDDDDDDD

Solvent-accessible surface area (backbone atoms only — not comparable to full-atom values): 10199 Å² total; per-residue (Å²): 69,15,38,37,40,37,38,29,46,55,94,48,65,67,40,58,66,52,39,62,72,45,50,48,54,51,45,47,67,60,36,30,87,50,34,48,71,36,36,34,33,28,44,39,55,89,86,49,70,36,38,37,40,38,43,34,33,25,62,28,58,65,36,47,60,57,42,66,73,33,74,59,32,52,56,52,59,66,49,45,69,79,31,26,82,55,73,64,47,78,46,62,24,44,45,77,48,72,84,69,15,37,38,40,38,38,30,46,55,95,47,66,68,41,59,68,52,38,62,72,45,50,49,55,50,44,47,67,59,34,29,89,51,33,48,69,37,36,35,33,27,45,40,54,88,87,51,72,36,38,36,41,36,43,34,34,26,63,28,59,67,36,46,59,56,43,67,72,33,73,60,32,52,56,53,59,66,49,44,70,80,33,27,81,56,74,63,48,78,46,60,24,44,46,77,47,75,84